Protein AF-A0A523R7H6-F1 (afdb_monomer_lite)

Radius of gyration: 21.52 Å; chains: 1; bounding box: 52×39×59 Å

Foldseek 3Di:
DDPDPPVVVLQVVLVVCQVQQVVCQVPCDHPNHRDPAPVDRHGFPHKAFEDALADPGGNHIHGH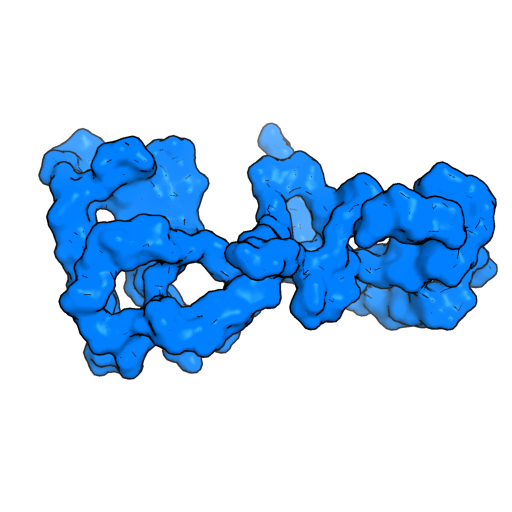HPCQCPPPVARDDQWGAFPVPRHIYGADPDPDGQWDADPVGGIHGLLVVLVVLVVDPVQKDQALVVQDPVNQVVAEARDRNYPCSVVQWKDWQDKWKAFPPQRFTDDPDDDDTGNVNRSVVVSVSQVVQVVVARIWGWHQHDDDPTMTMIIIIGTD

Structure (mmCIF, N/CA/C/O backbone):
data_AF-A0A523R7H6-F1
#
_entry.id   AF-A0A523R7H6-F1
#
loop_
_atom_site.group_PDB
_atom_site.id
_atom_site.type_symbol
_atom_site.label_atom_id
_atom_site.label_alt_id
_atom_site.label_comp_id
_atom_site.label_asym_id
_atom_site.label_entity_id
_atom_site.label_seq_id
_atom_site.pdbx_PDB_ins_code
_atom_site.Cartn_x
_atom_site.Cartn_y
_atom_site.Cartn_z
_atom_site.occupancy
_atom_site.B_iso_or_equiv
_atom_site.auth_seq_id
_atom_site.auth_comp_id
_atom_site.auth_asym_id
_atom_site.auth_atom_id
_atom_site.pdbx_PDB_model_num
ATOM 1 N N . MET A 1 1 ? -2.140 26.858 -7.539 1.00 33.91 1 MET A N 1
ATOM 2 C CA . MET A 1 1 ? -2.867 25.575 -7.489 1.00 33.91 1 MET A CA 1
ATOM 3 C C . MET A 1 1 ? -2.170 24.664 -8.477 1.00 33.91 1 MET A C 1
ATOM 5 O O . MET A 1 1 ? -2.234 24.938 -9.666 1.00 33.91 1 MET A O 1
ATOM 9 N N . TRP A 1 2 ? -1.381 23.706 -7.999 1.00 37.41 2 TRP A N 1
ATOM 10 C CA . TRP A 1 2 ? -0.749 22.733 -8.887 1.00 37.41 2 TRP A CA 1
ATOM 11 C C . TRP A 1 2 ? -1.854 21.772 -9.323 1.00 37.41 2 TRP A C 1
ATOM 13 O O . TRP A 1 2 ? -2.479 21.146 -8.470 1.00 37.41 2 TRP A O 1
ATOM 23 N N . SER A 1 3 ? -2.177 21.726 -10.615 1.00 46.22 3 SER A N 1
ATOM 24 C CA . SER A 1 3 ? -3.064 20.684 -11.127 1.00 46.22 3 SER A CA 1
ATOM 25 C C . SER A 1 3 ? -2.324 19.362 -10.994 1.00 46.22 3 SER A C 1
ATOM 27 O O . SER A 1 3 ? -1.232 19.222 -11.552 1.00 46.22 3 SER A O 1
ATOM 29 N N . LEU A 1 4 ? -2.896 18.413 -10.253 1.00 57.50 4 LEU A N 1
ATOM 30 C CA . LEU A 1 4 ? -2.388 17.048 -10.270 1.00 57.50 4 LEU A CA 1
ATOM 31 C C . LEU A 1 4 ? -2.371 16.555 -11.727 1.00 57.50 4 LEU A C 1
ATOM 33 O O . LEU A 1 4 ? -3.292 16.882 -12.486 1.00 57.50 4 LEU A O 1
ATOM 37 N N . PRO A 1 5 ? -1.325 15.829 -12.149 1.00 67.06 5 PRO A N 1
ATOM 38 C CA . PRO A 1 5 ? -1.285 15.257 -13.485 1.00 67.06 5 PRO A CA 1
ATOM 39 C C . PRO A 1 5 ? -2.503 14.353 -13.710 1.00 67.06 5 PRO A C 1
ATOM 41 O O . PRO A 1 5 ? -2.952 13.664 -12.796 1.00 67.06 5 PRO A O 1
ATOM 44 N N . ASP A 1 6 ? -3.039 14.355 -14.932 1.00 80.31 6 ASP A N 1
ATOM 45 C CA . ASP A 1 6 ? -4.139 13.469 -15.324 1.00 80.31 6 ASP A CA 1
ATOM 46 C C . ASP A 1 6 ? -3.643 12.015 -15.367 1.00 80.31 6 ASP A C 1
ATOM 48 O O . ASP A 1 6 ? -3.159 11.527 -16.393 1.00 80.31 6 ASP A O 1
ATOM 52 N N . ILE A 1 7 ? -3.720 11.345 -14.214 1.00 79.12 7 ILE A N 1
ATOM 53 C CA . ILE A 1 7 ? -3.249 9.971 -14.014 1.00 79.12 7 ILE A CA 1
ATOM 54 C C . ILE A 1 7 ? -3.955 9.003 -14.967 1.00 79.12 7 ILE A C 1
ATOM 56 O O . ILE A 1 7 ? -3.317 8.085 -15.478 1.00 79.12 7 ILE A O 1
ATOM 60 N N . ASN A 1 8 ? -5.236 9.224 -15.275 1.00 81.69 8 ASN A N 1
ATOM 61 C CA . ASN A 1 8 ? -5.981 8.354 -16.185 1.00 81.69 8 ASN A CA 1
ATOM 62 C C . ASN A 1 8 ? -5.412 8.436 -17.600 1.00 81.69 8 ASN A C 1
ATOM 64 O O . ASN A 1 8 ? -5.068 7.406 -18.182 1.00 81.69 8 ASN A O 1
ATOM 68 N N . ARG A 1 9 ? -5.212 9.652 -18.120 1.00 85.69 9 ARG A N 1
ATOM 69 C CA . ARG A 1 9 ? -4.572 9.847 -19.428 1.00 85.69 9 ARG A CA 1
ATOM 70 C C . ARG A 1 9 ? -3.163 9.249 -19.462 1.00 85.69 9 ARG A C 1
ATOM 72 O O . ARG A 1 9 ? -2.814 8.565 -20.422 1.00 85.69 9 ARG A O 1
ATOM 79 N N . LEU A 1 10 ? -2.360 9.463 -18.416 1.00 82.88 10 LEU A N 1
ATOM 80 C CA . LEU A 1 10 ? -1.004 8.901 -18.318 1.00 82.88 10 LEU A CA 1
ATOM 81 C C . LEU A 1 10 ? -1.000 7.365 -18.254 1.00 82.88 10 LEU A C 1
ATOM 83 O O . LEU A 1 10 ? -0.075 6.727 -18.758 1.00 82.88 10 LEU A O 1
ATOM 87 N N . ASN A 1 11 ? -2.010 6.751 -17.639 1.00 85.00 11 ASN A N 1
ATOM 88 C CA . ASN A 1 11 ? -2.185 5.298 -17.622 1.00 85.00 11 ASN A CA 1
ATOM 89 C C . ASN A 1 11 ? -2.581 4.770 -19.008 1.00 85.00 11 ASN A C 1
ATOM 91 O O . ASN A 1 11 ? -2.006 3.790 -19.478 1.00 85.00 11 ASN A O 1
ATOM 95 N N . GLU A 1 12 ? -3.494 5.441 -19.709 1.00 88.75 12 GLU A N 1
ATOM 96 C CA . GLU A 1 12 ? -3.880 5.067 -21.076 1.00 88.75 12 GLU A CA 1
ATOM 97 C C . GLU A 1 12 ? -2.715 5.174 -22.070 1.00 88.75 12 GLU A C 1
ATOM 99 O O . GLU A 1 12 ? -2.538 4.309 -22.934 1.00 88.75 12 GLU A O 1
ATOM 104 N N . GLU A 1 13 ? -1.896 6.221 -21.958 1.00 87.62 13 GLU A N 1
ATOM 105 C CA . GLU A 1 13 ? -0.686 6.390 -22.770 1.00 87.62 13 GLU A CA 1
ATOM 106 C C . GLU A 1 13 ? 0.350 5.301 -22.486 1.00 87.62 13 GLU A C 1
ATOM 108 O O . GLU A 1 13 ? 0.955 4.764 -23.419 1.00 87.62 13 GLU A O 1
ATOM 113 N N . ALA A 1 14 ? 0.514 4.919 -21.219 1.00 89.12 14 ALA A N 1
ATOM 114 C CA . ALA A 1 14 ? 1.393 3.824 -20.829 1.00 89.12 14 ALA A CA 1
ATOM 115 C C . ALA A 1 14 ? 0.962 2.496 -21.458 1.00 89.12 14 ALA A C 1
ATOM 117 O O . ALA A 1 14 ? 1.784 1.801 -22.053 1.00 89.12 14 ALA A O 1
ATOM 118 N N . VAL A 1 15 ? -0.336 2.174 -21.412 1.00 91.94 15 VAL A N 1
ATOM 119 C CA . VAL A 1 15 ? -0.895 0.954 -22.024 1.00 91.94 15 VAL A CA 1
ATOM 120 C C . VAL A 1 15 ? -0.571 0.889 -23.515 1.00 91.94 15 VAL A C 1
ATOM 122 O O . VAL A 1 15 ? -0.117 -0.148 -24.003 1.00 91.94 15 VAL A O 1
ATOM 125 N N . LYS A 1 16 ? -0.732 2.003 -24.239 1.00 93.50 16 LYS A N 1
ATOM 126 C CA . LYS A 1 16 ? -0.421 2.077 -25.678 1.00 93.50 16 LYS A CA 1
ATOM 127 C C . LYS A 1 16 ? 1.062 1.820 -25.967 1.00 93.50 16 LYS A C 1
ATOM 129 O O . LYS A 1 16 ? 1.390 1.209 -26.983 1.00 93.50 16 LYS A O 1
ATOM 134 N N . ASN A 1 17 ? 1.953 2.249 -25.074 1.00 93.00 17 ASN A N 1
ATOM 135 C CA . ASN A 1 17 ? 3.402 2.143 -25.252 1.00 93.00 17 ASN A CA 1
ATOM 136 C C . ASN A 1 17 ? 4.026 0.880 -24.634 1.00 93.00 17 ASN A C 1
ATOM 138 O O . ASN A 1 17 ? 5.163 0.544 -24.969 1.00 93.00 17 ASN A O 1
ATOM 142 N N . ALA A 1 18 ? 3.303 0.140 -23.792 1.00 93.00 18 ALA A N 1
ATOM 143 C CA . ALA A 1 18 ? 3.835 -0.967 -22.995 1.00 93.00 18 ALA A CA 1
ATOM 144 C C . ALA A 1 18 ? 4.588 -2.018 -23.824 1.00 93.00 18 ALA A C 1
ATOM 146 O O . ALA A 1 18 ? 5.712 -2.397 -23.501 1.00 93.00 18 ALA A O 1
ATOM 147 N N . THR A 1 19 ? 4.001 -2.461 -24.940 1.00 94.94 19 THR A N 1
ATOM 148 C CA . THR A 1 19 ? 4.622 -3.460 -25.829 1.00 94.94 19 THR A CA 1
ATOM 149 C C . THR A 1 19 ? 5.937 -2.953 -26.419 1.00 94.94 19 THR A C 1
ATOM 151 O O . THR A 1 19 ? 6.916 -3.699 -26.500 1.00 94.94 19 THR A O 1
ATOM 154 N N . LYS A 1 20 ? 5.979 -1.673 -26.803 1.00 95.75 20 LYS A N 1
ATOM 155 C CA . LYS A 1 20 ? 7.177 -1.020 -27.338 1.00 95.75 20 LYS A CA 1
ATOM 156 C C . LYS A 1 20 ? 8.266 -0.927 -26.270 1.00 95.75 20 LYS A C 1
ATOM 158 O O . LYS A 1 20 ? 9.398 -1.310 -26.551 1.00 95.75 20 LYS A O 1
ATOM 163 N N . LEU A 1 21 ? 7.923 -0.496 -25.056 1.00 95.19 21 LEU A N 1
ATOM 164 C CA . LEU A 1 21 ? 8.872 -0.400 -23.944 1.00 95.19 21 LEU A CA 1
ATOM 165 C C . LEU A 1 21 ? 9.429 -1.777 -23.562 1.00 95.19 21 LEU A C 1
ATOM 167 O O . LEU A 1 21 ? 10.640 -1.959 -23.499 1.00 95.19 21 LEU A O 1
ATOM 171 N N . ASN A 1 22 ? 8.570 -2.788 -23.437 1.00 93.50 22 ASN A N 1
ATOM 172 C CA . ASN A 1 22 ? 8.995 -4.157 -23.139 1.00 93.50 22 ASN A CA 1
ATOM 173 C C . ASN A 1 22 ? 9.920 -4.739 -24.219 1.00 93.50 22 ASN A C 1
ATOM 175 O O . ASN A 1 22 ? 10.860 -5.472 -23.911 1.00 93.50 22 ASN A O 1
ATOM 179 N N . LYS A 1 23 ? 9.683 -4.418 -25.497 1.00 95.94 23 LYS A N 1
ATOM 180 C CA . LYS A 1 23 ? 10.593 -4.796 -26.588 1.00 95.94 23 LYS A CA 1
ATOM 181 C C . LYS A 1 23 ? 11.929 -4.061 -26.480 1.00 95.94 23 LYS A C 1
ATOM 183 O O . LYS A 1 23 ? 12.974 -4.668 -26.708 1.00 95.94 23 LYS A O 1
ATOM 188 N N . ALA A 1 24 ? 11.903 -2.779 -26.138 1.00 96.25 24 ALA A N 1
ATOM 189 C CA . ALA A 1 24 ? 13.103 -1.969 -26.002 1.00 96.25 24 ALA A CA 1
ATOM 190 C C . ALA A 1 24 ? 13.986 -2.432 -24.832 1.00 96.25 24 ALA A C 1
ATOM 192 O O . ALA A 1 24 ? 15.181 -2.600 -25.040 1.00 96.25 24 ALA A O 1
ATOM 193 N N . VAL A 1 25 ? 13.404 -2.792 -23.682 1.00 94.31 25 VAL A N 1
ATOM 194 C CA . VAL A 1 25 ? 14.121 -3.437 -22.560 1.00 94.31 25 VAL A CA 1
ATOM 195 C C . VAL A 1 25 ? 14.828 -4.721 -23.004 1.00 94.31 25 VAL A C 1
ATOM 197 O O . VAL A 1 25 ? 15.979 -4.956 -22.669 1.00 94.31 25 VAL A O 1
ATOM 200 N N . LYS A 1 26 ? 14.164 -5.566 -23.800 1.00 94.75 26 LYS A N 1
ATOM 201 C CA . LYS A 1 26 ? 14.756 -6.838 -24.254 1.00 94.75 26 LYS A CA 1
ATOM 202 C C . LYS A 1 26 ? 15.859 -6.670 -25.294 1.00 94.75 26 LYS A C 1
ATOM 204 O O . LYS A 1 26 ? 16.711 -7.540 -25.422 1.00 94.75 26 LYS A O 1
ATOM 209 N N . THR A 1 27 ? 15.778 -5.620 -26.105 1.00 96.00 27 THR A N 1
ATOM 210 C CA . THR A 1 27 ? 16.679 -5.433 -27.251 1.00 96.00 27 THR A CA 1
ATOM 211 C C . THR A 1 27 ? 17.797 -4.439 -26.969 1.00 96.00 27 THR A C 1
ATOM 213 O O . THR A 1 27 ? 18.809 -4.481 -27.658 1.00 96.00 27 THR A O 1
ATOM 216 N N . GLY A 1 28 ? 17.625 -3.543 -25.996 1.00 95.81 28 GLY A N 1
ATOM 217 C CA . GLY A 1 28 ? 18.495 -2.388 -25.787 1.00 95.81 28 GLY A CA 1
ATOM 218 C C . GLY A 1 28 ? 18.274 -1.261 -26.804 1.00 95.81 28 GLY A C 1
ATOM 219 O O . GLY A 1 28 ? 19.095 -0.348 -26.880 1.00 95.81 28 GLY A O 1
ATOM 220 N N . TYR A 1 29 ? 17.195 -1.308 -27.601 1.00 96.56 29 TYR A N 1
ATOM 221 C CA . TYR A 1 29 ? 16.887 -0.306 -28.627 1.00 96.56 29 TYR A CA 1
ATOM 222 C C . TYR A 1 29 ? 15.458 0.222 -28.502 1.00 96.56 29 TYR A C 1
ATOM 224 O O . TYR A 1 29 ? 14.493 -0.541 -28.550 1.00 96.56 29 TYR A O 1
ATOM 232 N N . LEU A 1 30 ? 15.315 1.544 -28.452 1.00 95.81 30 LEU A N 1
ATOM 233 C CA . LEU A 1 30 ? 14.033 2.242 -28.507 1.00 95.81 30 LEU A CA 1
ATOM 234 C C . LEU A 1 30 ? 13.966 3.036 -29.815 1.00 95.81 30 LEU A C 1
ATOM 236 O O . LEU A 1 30 ? 14.852 3.831 -30.102 1.00 95.81 30 LEU A O 1
ATOM 240 N N . ASP A 1 31 ? 12.950 2.777 -30.643 1.00 94.44 31 ASP A N 1
ATOM 241 C CA . ASP A 1 31 ? 12.785 3.418 -31.962 1.00 94.44 31 ASP A CA 1
ATOM 242 C C . ASP A 1 31 ? 14.014 3.301 -32.886 1.00 94.44 31 ASP A C 1
ATOM 244 O O . ASP A 1 31 ? 14.330 4.199 -33.660 1.00 94.44 31 ASP A O 1
ATOM 248 N N . GLY A 1 32 ? 14.725 2.171 -32.803 1.00 94.06 32 GLY A N 1
ATOM 249 C CA . GLY A 1 32 ? 15.939 1.917 -33.589 1.00 94.06 32 GLY A CA 1
ATOM 250 C C . GLY A 1 32 ? 17.194 2.612 -33.053 1.00 94.06 32 GLY A C 1
ATOM 251 O O . GLY A 1 32 ? 18.275 2.422 -33.607 1.00 94.06 32 GLY A O 1
ATOM 252 N N . ILE A 1 33 ? 17.082 3.364 -31.958 1.00 95.44 33 ILE A N 1
ATOM 253 C CA . ILE A 1 33 ? 18.193 4.040 -31.291 1.00 95.44 33 ILE A CA 1
ATOM 254 C C . ILE A 1 33 ? 18.639 3.189 -30.104 1.00 95.44 33 ILE A C 1
ATOM 256 O O . ILE A 1 33 ? 17.812 2.737 -29.311 1.00 95.44 33 ILE A O 1
ATOM 260 N N . ARG A 1 34 ? 19.953 2.953 -29.985 1.00 96.31 34 ARG A N 1
ATOM 261 C CA . ARG A 1 34 ? 20.519 2.240 -28.834 1.00 96.31 34 ARG A CA 1
ATOM 262 C C . ARG A 1 34 ? 20.280 3.065 -27.573 1.00 96.31 34 ARG A C 1
ATOM 264 O O . ARG A 1 34 ? 20.624 4.246 -27.544 1.00 96.31 34 ARG A O 1
ATOM 271 N N . ILE A 1 35 ? 19.715 2.434 -26.550 1.00 96.25 35 ILE A N 1
ATOM 272 C CA . ILE A 1 35 ? 19.470 3.068 -25.256 1.00 96.25 35 ILE A CA 1
ATOM 273 C C . ILE A 1 35 ? 20.823 3.451 -24.647 1.00 96.25 35 ILE A C 1
ATOM 275 O O . ILE A 1 35 ? 21.780 2.670 -24.666 1.00 96.25 35 ILE A O 1
ATOM 279 N N . LYS A 1 36 ? 20.912 4.689 -24.165 1.00 95.19 36 LYS A N 1
ATOM 280 C CA . LYS A 1 36 ? 22.088 5.227 -23.484 1.00 95.19 36 LYS A CA 1
ATOM 281 C C . LYS A 1 36 ? 21.918 5.121 -21.976 1.00 95.19 36 LYS A C 1
ATOM 283 O O . LYS A 1 36 ? 20.815 4.894 -21.491 1.00 95.19 36 LYS A O 1
ATOM 288 N N . CYS A 1 37 ? 23.020 5.279 -21.258 1.00 91.81 37 CYS A N 1
ATOM 289 C CA . CYS A 1 37 ? 22.961 5.529 -19.835 1.00 91.81 37 CYS A CA 1
ATOM 290 C C . CYS A 1 37 ? 22.267 6.878 -19.577 1.00 91.81 37 CYS A C 1
ATOM 292 O O . CYS A 1 37 ? 22.552 7.858 -20.257 1.00 91.81 37 CYS A O 1
ATOM 294 N N . ASP A 1 38 ? 21.382 6.950 -18.588 1.00 89.25 38 ASP A N 1
ATOM 295 C CA . ASP A 1 38 ? 20.681 8.200 -18.262 1.00 89.25 38 ASP A CA 1
ATOM 296 C C . ASP A 1 38 ? 21.572 9.209 -17.515 1.00 89.25 38 ASP A C 1
ATOM 298 O O . ASP A 1 38 ? 21.230 10.383 -17.405 1.00 89.25 38 ASP A O 1
ATOM 302 N N . TRP A 1 39 ? 22.752 8.775 -17.057 1.00 86.06 39 TRP A N 1
ATOM 303 C CA . TRP A 1 39 ? 23.727 9.605 -16.338 1.00 86.06 39 TRP A CA 1
ATOM 304 C C . TRP A 1 39 ? 24.917 10.055 -17.183 1.00 86.06 39 TRP A C 1
ATOM 306 O O . TRP A 1 39 ? 25.635 10.982 -16.808 1.00 86.06 39 TRP A O 1
ATOM 316 N N . CYS A 1 40 ? 25.169 9.402 -18.314 1.00 88.94 40 CYS A N 1
ATOM 317 C CA . CYS A 1 40 ? 26.279 9.751 -19.191 1.00 88.94 40 CYS A CA 1
ATOM 318 C C . CYS A 1 40 ? 26.010 9.309 -20.629 1.00 88.94 40 CYS A C 1
ATOM 320 O O . CYS A 1 40 ? 25.126 8.514 -20.906 1.00 88.94 40 CYS A O 1
ATOM 322 N N . ASP A 1 41 ? 26.831 9.750 -21.576 1.00 90.62 41 ASP A N 1
ATOM 323 C 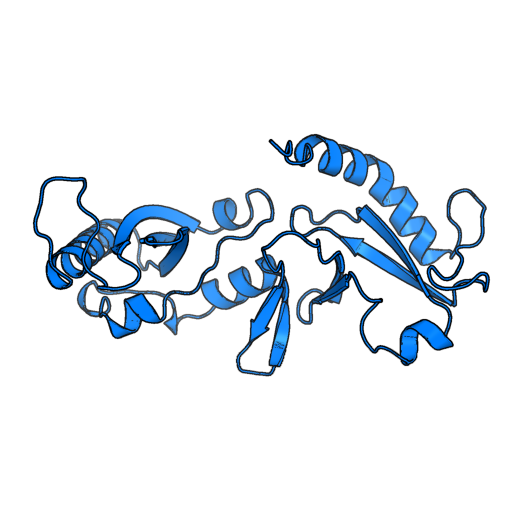CA . ASP A 1 41 ? 26.619 9.426 -22.991 1.00 90.62 41 ASP A CA 1
ATOM 324 C C . ASP A 1 41 ? 27.015 7.996 -23.409 1.00 90.62 41 ASP A C 1
ATOM 326 O O . ASP A 1 41 ? 26.901 7.648 -24.592 1.00 90.62 41 ASP A O 1
ATOM 330 N N . LYS A 1 42 ? 27.482 7.155 -22.473 1.00 94.12 42 LYS A N 1
ATOM 331 C CA . LYS A 1 42 ? 27.834 5.756 -22.762 1.00 94.12 42 LYS A CA 1
ATOM 332 C C . LYS A 1 42 ? 26.572 4.962 -23.139 1.00 94.12 42 LYS A C 1
ATOM 334 O O . LYS A 1 42 ? 25.481 5.261 -22.652 1.00 94.12 42 LYS A O 1
ATOM 339 N N . PRO A 1 43 ? 26.687 3.923 -23.981 1.00 95.25 43 PRO A N 1
ATOM 340 C CA . PRO A 1 43 ? 25.582 2.997 -24.190 1.00 95.25 43 PRO A CA 1
ATOM 341 C C . PRO A 1 43 ? 25.155 2.325 -22.879 1.00 95.25 43 PRO A C 1
ATOM 343 O O . PRO A 1 43 ? 26.008 2.005 -22.053 1.00 95.25 43 PRO A O 1
ATOM 346 N N . ALA A 1 44 ? 23.855 2.084 -22.712 1.00 93.88 44 ALA A N 1
ATOM 347 C CA . ALA A 1 44 ? 23.368 1.279 -21.602 1.00 93.88 44 ALA A CA 1
ATOM 348 C C . ALA A 1 44 ? 23.801 -0.185 -21.777 1.00 93.88 44 ALA A C 1
ATOM 350 O O . ALA A 1 44 ? 23.792 -0.732 -22.888 1.00 93.88 44 ALA A O 1
ATOM 351 N N . GLU A 1 45 ? 24.165 -0.797 -20.659 1.00 92.50 45 GLU A N 1
ATOM 352 C CA . GLU A 1 45 ? 24.408 -2.234 -20.514 1.00 92.50 45 GLU A CA 1
ATOM 353 C C . GLU A 1 45 ? 23.230 -2.911 -19.816 1.00 92.50 45 GLU A C 1
ATOM 355 O O . GLU A 1 45 ? 22.875 -4.039 -20.151 1.00 92.50 45 GLU A O 1
ATOM 360 N N . TYR A 1 46 ? 22.573 -2.170 -18.923 1.00 90.31 46 TYR A N 1
ATOM 361 C CA . TYR A 1 46 ? 21.400 -2.581 -18.174 1.00 90.31 46 TYR A CA 1
ATOM 362 C C . TYR A 1 46 ? 20.237 -1.662 -18.534 1.00 90.31 46 TYR A C 1
ATOM 364 O O . TYR A 1 46 ? 20.386 -0.442 -18.624 1.00 90.31 46 TYR A O 1
ATOM 372 N N . THR A 1 47 ? 19.066 -2.245 -18.768 1.00 92.38 47 THR A N 1
ATOM 373 C CA . THR A 1 47 ? 17.848 -1.490 -19.072 1.00 92.38 47 THR A CA 1
ATOM 374 C C . THR A 1 47 ? 16.705 -2.029 -18.242 1.00 92.38 47 THR A C 1
ATOM 376 O O . THR A 1 47 ? 16.369 -3.209 -18.363 1.00 92.38 47 THR A O 1
ATOM 379 N N . TYR A 1 48 ? 16.079 -1.166 -17.450 1.00 90.19 48 TYR A N 1
ATOM 380 C CA . TYR A 1 48 ? 14.979 -1.541 -16.569 1.00 90.19 48 TYR A CA 1
ATOM 381 C C . TYR A 1 48 ? 13.708 -0.808 -16.992 1.00 90.19 48 TYR A C 1
ATOM 383 O O . TYR A 1 48 ? 13.749 0.404 -17.210 1.00 90.19 48 TYR A O 1
ATOM 391 N N . PRO A 1 49 ? 12.563 -1.496 -17.120 1.00 93.50 49 PRO A N 1
ATOM 392 C CA . PRO A 1 49 ? 11.294 -0.797 -17.191 1.00 93.50 49 PRO A CA 1
ATOM 393 C C . PRO A 1 49 ? 11.033 -0.146 -15.833 1.00 93.50 49 PRO A C 1
ATOM 395 O O . PRO A 1 49 ? 11.131 -0.818 -14.805 1.00 93.50 49 PRO A O 1
ATOM 398 N N . TRP A 1 50 ? 10.663 1.130 -15.833 1.00 91.31 50 TRP A N 1
ATOM 399 C CA . TRP A 1 50 ? 10.205 1.789 -14.615 1.00 91.31 50 TRP A CA 1
ATOM 400 C C . TRP A 1 50 ? 8.695 2.012 -14.634 1.00 91.31 50 TRP A C 1
ATOM 402 O O . TRP A 1 50 ? 8.069 2.170 -15.689 1.00 91.31 50 TRP A O 1
ATOM 412 N N . TYR A 1 51 ? 8.118 2.005 -13.441 1.00 90.38 51 TYR A N 1
ATOM 413 C CA . TYR A 1 51 ? 6.688 2.098 -13.175 1.00 90.38 51 TYR A CA 1
ATOM 414 C C . TYR A 1 51 ? 6.406 3.324 -12.302 1.00 90.38 51 TYR A C 1
ATOM 416 O O . TYR A 1 51 ? 7.291 3.836 -11.616 1.00 90.38 51 TYR A O 1
ATOM 424 N N . ASP A 1 52 ? 5.164 3.790 -12.306 1.00 86.12 52 ASP A N 1
ATOM 425 C CA . ASP A 1 52 ? 4.637 4.596 -11.207 1.00 86.12 52 ASP A CA 1
ATOM 426 C C . ASP A 1 52 ? 3.805 3.683 -10.293 1.00 86.12 52 ASP A C 1
ATOM 428 O O . ASP A 1 52 ? 3.452 2.566 -10.670 1.00 86.12 52 ASP A O 1
ATOM 432 N N . VAL A 1 53 ? 3.502 4.118 -9.072 1.00 80.81 53 VAL A N 1
ATOM 433 C CA . VAL A 1 53 ? 2.671 3.310 -8.158 1.00 80.81 53 VAL A CA 1
ATOM 434 C C . VAL A 1 53 ? 1.186 3.310 -8.515 1.00 80.81 53 VAL A C 1
ATOM 436 O O . VAL A 1 53 ? 0.409 2.593 -7.889 1.00 80.81 53 VAL A O 1
ATOM 439 N N . PHE A 1 54 ? 0.782 4.081 -9.526 1.00 82.12 54 PHE A N 1
ATOM 440 C CA . PHE A 1 54 ? -0.606 4.206 -9.957 1.00 82.12 54 PHE A CA 1
ATOM 441 C C . PHE A 1 54 ? -1.004 3.137 -10.986 1.00 82.12 54 PHE A C 1
ATOM 443 O O . PHE A 1 54 ? -2.191 3.011 -11.302 1.00 82.12 54 PHE A O 1
ATOM 450 N N . SER A 1 55 ? -0.036 2.401 -11.541 1.00 82.25 55 SER A N 1
ATOM 451 C CA . SER A 1 55 ? -0.244 1.494 -12.667 1.00 82.25 55 SER A CA 1
ATOM 452 C C . SER A 1 55 ? 0.780 0.359 -12.711 1.00 82.25 55 SER A C 1
ATOM 454 O O . SER A 1 55 ? 1.984 0.570 -12.615 1.00 82.25 55 SER A O 1
ATOM 456 N N . ASP A 1 56 ? 0.308 -0.848 -13.025 1.00 85.94 56 ASP A N 1
ATOM 457 C CA . ASP A 1 56 ? 1.167 -2.014 -13.273 1.00 85.94 56 ASP A CA 1
ATOM 458 C C . ASP A 1 56 ? 1.844 -2.031 -14.648 1.00 85.94 56 ASP A C 1
ATOM 460 O O . ASP A 1 56 ? 2.599 -2.953 -14.964 1.00 85.94 56 ASP A O 1
ATOM 464 N N . VAL A 1 57 ? 1.574 -1.026 -15.474 1.00 90.06 57 VAL A N 1
ATOM 465 C CA . VAL A 1 57 ? 2.114 -0.878 -16.824 1.00 90.06 57 VAL A CA 1
ATOM 466 C C . VAL A 1 57 ? 3.373 -0.010 -16.799 1.00 90.06 57 VAL A C 1
ATOM 468 O O . VAL A 1 57 ? 3.341 1.060 -16.182 1.00 90.06 57 VAL A O 1
ATOM 471 N N . PRO A 1 58 ? 4.461 -0.415 -17.488 1.00 92.50 58 PRO A N 1
ATOM 472 C CA . PRO A 1 58 ? 5.686 0.371 -17.528 1.00 92.50 58 PRO A CA 1
ATOM 473 C C . PRO A 1 58 ? 5.444 1.731 -18.181 1.00 92.50 58 PRO A C 1
ATOM 475 O O . PRO A 1 58 ? 4.738 1.854 -19.186 1.00 92.50 58 PRO A O 1
ATOM 478 N N . LYS A 1 59 ? 6.066 2.750 -17.602 1.00 90.12 59 LYS A N 1
ATOM 479 C CA . LYS A 1 59 ? 5.930 4.159 -17.982 1.00 90.12 59 LYS A CA 1
ATOM 480 C C . LYS A 1 59 ? 7.122 4.666 -18.778 1.00 90.12 59 LYS A C 1
ATOM 482 O O . LYS A 1 59 ? 6.981 5.577 -19.590 1.00 90.12 59 LYS A O 1
ATOM 487 N N . GLY A 1 60 ? 8.264 4.014 -18.620 1.00 92.06 60 GLY A N 1
ATOM 488 C CA . GLY A 1 60 ? 9.442 4.258 -19.426 1.00 92.06 60 GLY A CA 1
ATOM 489 C C . GLY A 1 60 ? 10.509 3.212 -19.169 1.00 92.06 60 GLY A C 1
ATOM 490 O O . GLY A 1 60 ? 10.235 2.125 -18.657 1.00 92.06 60 GLY A O 1
ATOM 491 N N . ILE A 1 61 ? 11.725 3.546 -19.579 1.00 92.56 61 ILE A N 1
ATOM 492 C CA . ILE A 1 61 ? 12.913 2.724 -19.388 1.00 92.56 61 ILE A CA 1
ATOM 493 C C . ILE A 1 61 ? 13.969 3.610 -18.753 1.00 92.56 61 ILE A C 1
ATOM 495 O O . ILE A 1 61 ? 14.080 4.771 -19.138 1.00 92.56 61 ILE A O 1
ATOM 499 N N . ILE A 1 62 ? 14.703 3.054 -17.799 1.00 90.88 62 ILE A N 1
ATOM 500 C CA . ILE A 1 62 ? 15.958 3.614 -17.317 1.00 90.88 62 ILE A CA 1
ATOM 501 C C . ILE A 1 62 ? 17.098 2.793 -17.915 1.00 90.88 62 ILE A C 1
ATOM 503 O O . ILE A 1 62 ? 17.079 1.557 -17.864 1.00 90.88 62 ILE A O 1
ATOM 507 N N . GLY A 1 63 ? 18.051 3.473 -18.544 1.00 92.00 63 GLY A N 1
ATOM 508 C CA . GLY A 1 63 ? 19.259 2.868 -19.094 1.00 92.00 63 GLY A CA 1
ATOM 509 C C . GLY A 1 63 ? 20.459 3.162 -18.203 1.00 92.00 63 GLY A C 1
ATOM 510 O O . GLY A 1 63 ? 20.702 4.314 -17.857 1.00 92.00 63 GLY A O 1
ATOM 511 N N . LEU A 1 64 ? 21.252 2.150 -17.853 1.00 90.25 64 LEU A N 1
ATOM 512 C CA . LEU A 1 64 ? 22.447 2.299 -17.016 1.00 90.25 64 LEU A CA 1
ATOM 513 C C . LEU A 1 64 ? 23.646 1.588 -17.658 1.00 90.25 64 LEU A C 1
ATOM 515 O O . LEU A 1 64 ? 23.515 0.497 -18.214 1.00 90.25 64 LEU A O 1
ATOM 519 N N . CYS A 1 65 ? 24.824 2.215 -17.621 1.00 91.12 65 CYS A N 1
ATOM 520 C CA . CYS A 1 65 ? 26.089 1.521 -17.891 1.00 91.12 65 CYS A CA 1
ATOM 521 C C . CYS A 1 65 ? 26.575 0.804 -16.621 1.00 91.12 65 CYS A C 1
ATOM 523 O O . CYS A 1 65 ? 26.130 1.155 -15.531 1.00 91.12 65 CYS A O 1
ATOM 525 N N . GLU A 1 66 ? 27.522 -0.132 -16.741 1.00 89.19 66 GLU A N 1
ATOM 526 C CA . GLU A 1 66 ? 28.049 -0.926 -15.611 1.00 89.19 66 GLU A CA 1
ATOM 527 C C . GLU A 1 66 ? 28.426 -0.086 -14.387 1.00 89.19 66 GLU A C 1
ATOM 529 O O . GLU A 1 66 ? 28.018 -0.380 -13.266 1.00 89.19 66 GLU A O 1
ATOM 534 N N . GLU A 1 67 ? 29.125 1.023 -14.627 1.00 87.06 67 GLU A N 1
ATOM 535 C CA . GLU A 1 67 ? 29.546 1.966 -13.591 1.00 87.06 67 GLU A CA 1
ATOM 536 C C . GLU A 1 67 ? 28.365 2.564 -12.805 1.00 87.06 67 GLU A C 1
ATOM 538 O O . GLU A 1 67 ? 28.433 2.673 -11.587 1.00 87.06 67 GLU A O 1
ATOM 543 N N . HIS A 1 68 ? 27.263 2.917 -13.473 1.00 85.25 68 HIS A N 1
ATOM 544 C CA . HIS A 1 68 ? 26.118 3.568 -12.827 1.00 85.25 68 HIS A CA 1
ATOM 545 C C . HIS A 1 68 ? 25.081 2.581 -12.280 1.00 85.25 68 HIS A C 1
ATOM 547 O O . HIS A 1 68 ? 24.246 2.977 -11.473 1.00 85.25 68 HIS A O 1
ATOM 553 N N . ASP A 1 69 ? 25.140 1.313 -12.686 1.00 82.75 69 ASP A N 1
ATOM 554 C CA . ASP A 1 69 ? 24.309 0.246 -12.125 1.00 82.75 69 ASP A CA 1
ATOM 555 C C . ASP A 1 69 ? 24.851 -0.218 -10.758 1.00 82.75 69 ASP A C 1
ATOM 557 O O . ASP A 1 69 ? 24.110 -0.310 -9.779 1.00 82.75 69 ASP A O 1
ATOM 561 N N . GLN A 1 70 ? 26.172 -0.418 -10.651 1.00 64.25 70 GLN A N 1
ATOM 562 C CA . GLN A 1 70 ? 26.807 -1.006 -9.463 1.00 64.25 70 GLN A CA 1
ATOM 563 C C . GLN A 1 70 ? 27.170 0.001 -8.362 1.00 64.25 70 GLN A C 1
ATOM 565 O O . GLN A 1 70 ? 27.230 -0.376 -7.192 1.00 64.25 70 GLN A O 1
ATOM 570 N N . TYR A 1 71 ? 27.424 1.273 -8.694 1.00 56.38 71 TYR A N 1
ATOM 571 C CA . TYR A 1 71 ? 27.961 2.233 -7.716 1.00 56.38 71 TYR A CA 1
ATOM 572 C C . TYR A 1 71 ? 26.904 2.794 -6.744 1.00 56.38 71 TYR A C 1
ATOM 574 O O . TYR A 1 71 ? 27.267 3.311 -5.689 1.00 56.38 71 TYR A O 1
ATOM 582 N N . PHE A 1 72 ? 25.606 2.659 -7.053 1.00 51.94 72 PHE A N 1
ATOM 583 C CA . PHE A 1 72 ? 24.513 3.165 -6.206 1.00 51.94 72 PHE A CA 1
ATOM 584 C C . PHE A 1 72 ? 23.481 2.117 -5.760 1.00 51.94 72 PHE A C 1
ATOM 586 O O . PHE A 1 72 ? 22.616 2.457 -4.957 1.00 51.94 72 PHE A O 1
ATOM 593 N N . GLY A 1 73 ? 23.564 0.856 -6.212 1.00 48.91 73 GLY A N 1
ATOM 594 C CA . GLY A 1 73 ? 22.775 -0.277 -5.683 1.00 48.91 73 GLY A CA 1
ATOM 595 C C . GLY A 1 73 ? 21.243 -0.164 -5.791 1.00 48.91 73 GLY A C 1
ATOM 596 O O . GLY A 1 73 ? 20.523 -1.059 -5.363 1.00 48.91 73 GLY A O 1
ATOM 597 N N . ASN A 1 74 ? 20.739 0.920 -6.366 1.00 55.25 74 ASN A N 1
ATOM 598 C CA . ASN A 1 74 ? 19.342 1.230 -6.618 1.00 55.25 74 ASN A CA 1
ATOM 599 C C . ASN A 1 74 ? 19.350 2.001 -7.947 1.00 55.25 74 ASN A C 1
ATOM 601 O O . ASN A 1 74 ? 20.255 2.824 -8.123 1.00 55.25 74 ASN A O 1
ATOM 605 N N . PRO A 1 75 ? 18.443 1.736 -8.901 1.00 54.56 75 PRO A N 1
ATOM 606 C CA . PRO A 1 75 ? 18.402 2.430 -10.188 1.00 54.56 75 PRO A CA 1
ATOM 607 C C . PRO A 1 75 ? 18.260 3.953 -10.025 1.00 54.56 75 PRO A C 1
ATOM 609 O O . PRO A 1 75 ? 17.183 4.495 -10.153 1.00 54.56 75 PRO A O 1
ATOM 612 N N . SER A 1 76 ? 19.360 4.672 -9.818 1.00 58.00 76 SER A N 1
ATOM 613 C CA . SER A 1 76 ? 19.476 6.135 -9.736 1.00 58.00 76 SER A CA 1
ATOM 614 C C . SER A 1 76 ? 18.690 6.879 -8.640 1.00 58.00 76 SER A C 1
ATOM 616 O O . SER A 1 76 ? 17.646 6.453 -8.150 1.00 58.00 76 SER A O 1
ATOM 618 N N . GLU A 1 77 ? 19.206 8.058 -8.272 1.00 68.00 77 GLU A N 1
ATOM 619 C CA . GLU A 1 77 ? 18.443 9.071 -7.537 1.00 68.00 77 GLU A CA 1
ATOM 620 C C . GLU A 1 77 ? 17.142 9.355 -8.298 1.00 68.00 77 GLU A C 1
ATOM 622 O O . GLU A 1 77 ? 17.174 9.684 -9.484 1.00 68.00 77 GLU A O 1
ATOM 627 N N . GLY A 1 78 ? 15.997 9.189 -7.638 1.00 79.50 78 GLY A N 1
ATOM 628 C CA . GLY A 1 78 ? 14.704 9.322 -8.302 1.00 79.50 78 GLY A CA 1
ATOM 629 C C . GLY A 1 78 ? 13.968 8.003 -8.553 1.00 79.50 78 GLY A C 1
ATOM 630 O O . GLY A 1 78 ? 12.848 8.060 -9.061 1.00 79.50 78 GLY A O 1
ATOM 631 N N . PHE A 1 79 ? 14.517 6.836 -8.190 1.00 86.38 79 PHE A N 1
ATOM 632 C CA . PHE A 1 79 ? 13.792 5.560 -8.246 1.00 86.38 79 PHE A CA 1
ATOM 633 C C . PHE A 1 79 ? 14.075 4.666 -7.035 1.00 86.38 79 PHE A C 1
ATOM 635 O O . PHE A 1 79 ? 15.001 4.892 -6.258 1.00 86.38 79 PHE A O 1
ATOM 642 N N . PHE A 1 80 ? 13.247 3.637 -6.882 1.00 87.75 80 PHE A N 1
ATOM 643 C CA . PHE A 1 80 ? 13.476 2.537 -5.958 1.00 87.75 80 PHE A CA 1
ATOM 644 C C . PHE A 1 80 ? 13.069 1.204 -6.583 1.00 87.75 80 PHE A C 1
ATOM 646 O O . PHE A 1 80 ? 12.127 1.150 -7.375 1.00 87.75 80 PHE A O 1
ATOM 653 N N . THR A 1 81 ? 13.723 0.115 -6.196 1.00 90.12 81 THR A N 1
ATOM 654 C CA . THR A 1 81 ? 13.262 -1.242 -6.517 1.00 90.12 81 THR A CA 1
ATOM 655 C C . THR A 1 81 ? 12.471 -1.808 -5.346 1.00 90.12 81 THR A C 1
ATOM 657 O O . THR A 1 81 ? 12.873 -1.676 -4.196 1.00 90.12 81 THR A O 1
ATOM 660 N N . CYS A 1 82 ? 11.314 -2.406 -5.629 1.00 91.94 82 CYS A N 1
ATOM 661 C CA . CYS A 1 82 ? 10.536 -3.112 -4.617 1.00 91.94 82 CYS A CA 1
ATOM 662 C C . CYS A 1 82 ? 11.040 -4.549 -4.459 1.00 91.94 82 CYS A C 1
ATOM 664 O O . CYS A 1 82 ? 11.045 -5.295 -5.439 1.00 91.94 82 CYS A O 1
ATOM 666 N N . ASP A 1 83 ? 11.350 -4.959 -3.231 1.00 94.44 83 ASP A N 1
ATOM 667 C CA . ASP A 1 83 ? 11.913 -6.287 -2.946 1.00 94.44 83 ASP A CA 1
ATOM 668 C C . ASP A 1 83 ? 10.929 -7.444 -3.194 1.00 94.44 83 ASP A C 1
ATOM 670 O O . ASP A 1 83 ? 11.350 -8.560 -3.485 1.00 94.44 83 ASP A O 1
ATOM 674 N N . ASP A 1 84 ? 9.616 -7.187 -3.153 1.00 94.00 84 ASP A N 1
ATOM 675 C CA . ASP A 1 84 ? 8.597 -8.211 -3.424 1.00 94.00 84 ASP A CA 1
ATOM 676 C C . ASP A 1 84 ? 8.352 -8.440 -4.914 1.00 94.00 84 ASP A C 1
ATOM 678 O O . ASP A 1 84 ? 8.405 -9.566 -5.405 1.00 94.00 84 ASP A O 1
ATOM 682 N N . CYS A 1 85 ? 8.021 -7.377 -5.649 1.00 92.56 85 CYS A N 1
ATOM 683 C CA . CYS A 1 85 ? 7.649 -7.514 -7.056 1.00 92.56 85 CYS A CA 1
ATOM 684 C C . CYS A 1 85 ? 8.835 -7.361 -8.016 1.00 92.56 85 CYS A C 1
ATOM 686 O O . CYS A 1 85 ? 8.663 -7.564 -9.219 1.00 92.56 85 CYS A O 1
ATOM 688 N N . GLY A 1 86 ? 10.011 -6.965 -7.518 1.00 91.56 86 GLY A N 1
ATOM 689 C CA . GLY A 1 86 ? 11.217 -6.709 -8.310 1.00 91.56 86 GLY A CA 1
ATOM 690 C C . GLY A 1 86 ? 11.091 -5.543 -9.296 1.00 91.56 86 GLY A C 1
ATOM 691 O O . GLY A 1 86 ? 11.976 -5.341 -10.124 1.00 91.56 86 GLY A O 1
ATOM 692 N N . LYS A 1 87 ? 9.983 -4.790 -9.263 1.00 91.31 87 LYS A N 1
ATOM 693 C CA . LYS A 1 87 ? 9.751 -3.657 -10.164 1.00 91.31 87 LYS A CA 1
ATOM 694 C C . LYS A 1 87 ? 10.507 -2.425 -9.674 1.00 91.31 87 LYS A C 1
ATOM 696 O O . LYS A 1 87 ? 10.532 -2.140 -8.477 1.00 91.31 87 LYS A O 1
ATOM 701 N N . THR A 1 88 ? 11.037 -1.664 -10.625 1.00 90.88 88 THR A N 1
ATOM 702 C CA . THR A 1 88 ? 11.632 -0.346 -10.398 1.00 90.88 88 THR A CA 1
ATOM 703 C C . THR A 1 88 ? 10.565 0.735 -10.510 1.00 90.88 88 THR A C 1
ATOM 705 O O . THR A 1 88 ? 9.932 0.888 -11.550 1.00 90.88 88 THR A O 1
ATOM 708 N N . PHE A 1 89 ? 10.361 1.513 -9.463 1.00 89.00 89 PHE A N 1
ATOM 709 C CA . PHE A 1 89 ? 9.383 2.590 -9.422 1.00 89.00 89 PHE A CA 1
ATOM 710 C C . PHE A 1 89 ? 10.077 3.940 -9.391 1.00 89.00 89 PHE A C 1
ATOM 712 O O . PHE A 1 89 ? 11.063 4.112 -8.682 1.00 89.00 89 PHE A O 1
ATOM 719 N N . ILE A 1 90 ? 9.529 4.919 -10.105 1.00 85.88 90 ILE A N 1
ATOM 720 C CA . ILE A 1 90 ? 9.959 6.308 -9.957 1.00 85.88 90 ILE A CA 1
ATOM 721 C C . ILE A 1 90 ? 9.545 6.828 -8.572 1.00 85.88 90 ILE A C 1
ATOM 723 O O . ILE A 1 90 ? 8.383 6.731 -8.168 1.00 85.88 90 ILE A O 1
ATOM 727 N N . THR A 1 91 ? 10.496 7.385 -7.826 1.00 79.19 91 THR A N 1
ATOM 728 C CA . THR A 1 91 ? 10.205 8.216 -6.657 1.00 79.19 91 THR A CA 1
ATOM 729 C C . THR A 1 91 ? 9.804 9.585 -7.179 1.00 79.19 91 THR A C 1
ATOM 731 O O . THR A 1 91 ? 10.590 10.259 -7.842 1.00 79.19 91 THR A O 1
ATOM 734 N N . ASN A 1 92 ? 8.578 10.011 -6.911 1.00 67.56 92 ASN A N 1
ATOM 735 C CA . ASN A 1 92 ? 8.191 11.380 -7.209 1.00 67.56 92 ASN A CA 1
ATOM 736 C C . ASN A 1 92 ? 8.648 12.288 -6.057 1.00 67.56 92 ASN A C 1
ATOM 738 O O . ASN A 1 92 ? 8.494 11.916 -4.897 1.00 67.56 92 ASN A O 1
ATOM 742 N N . TYR A 1 93 ? 9.141 13.496 -6.351 1.00 51.94 93 TYR A N 1
ATOM 743 C CA . TYR A 1 93 ? 9.429 14.531 -5.339 1.00 51.94 93 TYR A CA 1
ATOM 744 C C . TYR A 1 93 ? 8.143 15.192 -4.805 1.00 51.94 93 TYR A C 1
ATOM 746 O O . TYR A 1 93 ? 8.117 16.369 -4.441 1.00 51.94 93 TYR A O 1
ATOM 754 N N . THR A 1 94 ? 7.035 14.454 -4.792 1.00 54.81 94 THR A N 1
ATOM 755 C CA . THR A 1 94 ? 5.860 14.825 -4.011 1.00 54.81 94 THR A CA 1
ATOM 756 C C . THR A 1 94 ? 6.147 14.545 -2.539 1.00 54.81 94 THR A C 1
ATOM 758 O O . THR A 1 94 ? 6.982 13.713 -2.208 1.00 54.81 94 THR A O 1
ATOM 761 N N . TRP A 1 95 ? 5.444 15.218 -1.632 1.00 53.22 95 TRP A N 1
ATOM 762 C CA . TRP A 1 95 ? 5.625 15.082 -0.178 1.00 53.22 95 TRP A CA 1
ATOM 763 C C . TRP A 1 95 ? 5.292 13.682 0.392 1.00 53.22 95 TRP A C 1
ATOM 765 O O . TRP A 1 95 ? 5.297 13.500 1.607 1.00 53.22 95 TRP A O 1
ATOM 775 N N . GLU A 1 96 ? 4.995 12.703 -0.465 1.00 65.88 96 GLU A N 1
ATOM 776 C CA . GLU A 1 96 ? 4.555 11.357 -0.115 1.00 65.88 96 GLU A CA 1
ATOM 777 C C . GLU A 1 96 ? 5.522 10.320 -0.691 1.00 65.88 96 GLU A C 1
ATOM 779 O O . GLU A 1 96 ? 5.788 10.302 -1.894 1.00 65.88 96 GLU A O 1
ATOM 784 N N . ASN A 1 97 ? 6.025 9.437 0.173 1.00 75.19 97 ASN A N 1
ATOM 785 C CA . ASN A 1 97 ? 6.812 8.287 -0.252 1.00 75.19 97 ASN A CA 1
ATOM 786 C C . ASN A 1 97 ? 5.883 7.204 -0.801 1.00 75.19 97 ASN A C 1
ATOM 788 O O . ASN A 1 97 ? 4.906 6.820 -0.162 1.00 75.19 97 ASN A O 1
ATOM 792 N N . TYR A 1 98 ? 6.238 6.661 -1.961 1.00 82.94 98 TYR A N 1
ATOM 793 C CA . TYR A 1 98 ? 5.511 5.568 -2.612 1.00 82.94 98 TYR A CA 1
ATOM 794 C C . TYR A 1 98 ? 6.027 4.170 -2.250 1.00 82.94 98 TYR A C 1
ATOM 796 O O . TYR A 1 98 ? 5.662 3.166 -2.870 1.00 82.94 98 TYR A O 1
ATOM 804 N N . TYR A 1 99 ? 6.860 4.109 -1.218 1.00 87.50 99 TYR A N 1
ATOM 805 C CA . TYR A 1 99 ? 7.382 2.890 -0.634 1.00 87.50 99 TYR A CA 1
ATOM 806 C C . TYR A 1 99 ? 7.388 2.990 0.887 1.00 87.50 99 TYR A C 1
ATOM 808 O O . TYR A 1 99 ? 7.303 4.077 1.463 1.00 87.50 99 TYR A O 1
ATOM 816 N N . THR A 1 100 ? 7.540 1.842 1.527 1.00 87.94 100 THR A N 1
ATOM 817 C CA . THR A 1 100 ? 7.811 1.723 2.957 1.00 87.94 100 THR A CA 1
ATOM 818 C C . THR A 1 100 ? 8.956 0.749 3.182 1.00 87.94 100 THR A C 1
ATOM 820 O O . THR A 1 100 ? 9.238 -0.087 2.324 1.00 87.94 100 THR A O 1
ATOM 823 N N . PHE A 1 101 ? 9.586 0.844 4.348 1.00 90.62 101 PHE A N 1
ATOM 824 C CA . PHE A 1 101 ? 10.493 -0.187 4.830 1.00 90.62 101 PHE A CA 1
ATOM 825 C C . PHE A 1 101 ? 9.748 -1.113 5.789 1.00 90.62 101 PHE A C 1
ATOM 827 O O . PHE A 1 101 ? 8.927 -0.650 6.589 1.00 90.62 101 PHE A O 1
ATOM 834 N N . THR A 1 102 ? 10.000 -2.414 5.695 1.00 90.25 102 THR A N 1
ATOM 835 C CA . THR A 1 102 ? 9.530 -3.384 6.688 1.00 90.25 102 THR A CA 1
ATOM 836 C C . THR A 1 102 ? 10.454 -3.393 7.902 1.00 90.25 102 THR A C 1
ATOM 838 O O . THR A 1 102 ? 11.572 -2.881 7.858 1.00 90.25 102 THR A O 1
ATOM 841 N N . ASP A 1 103 ? 9.995 -4.008 8.994 1.00 87.19 103 ASP A N 1
ATOM 842 C CA . ASP A 1 103 ? 10.821 -4.201 10.192 1.00 87.19 103 ASP A CA 1
ATOM 843 C C . ASP A 1 103 ? 12.054 -5.093 9.910 1.00 87.19 103 ASP A C 1
ATOM 845 O O . ASP A 1 103 ? 13.063 -4.985 10.605 1.00 87.19 103 ASP A O 1
ATOM 849 N N . ASP A 1 104 ? 11.993 -5.921 8.859 1.00 90.25 104 ASP A N 1
ATOM 850 C CA . ASP A 1 104 ? 13.086 -6.782 8.386 1.00 90.25 104 ASP A CA 1
ATOM 851 C C . ASP A 1 104 ? 14.074 -6.046 7.454 1.00 90.25 104 ASP A C 1
ATOM 853 O O . ASP A 1 104 ? 15.106 -6.600 7.080 1.00 90.25 104 ASP A O 1
ATOM 857 N N . GLY A 1 105 ? 13.783 -4.787 7.103 1.00 91.38 105 GLY A N 1
ATOM 858 C CA . GLY A 1 105 ? 14.619 -3.943 6.245 1.00 91.38 105 GLY A CA 1
ATOM 859 C C . GLY A 1 105 ? 14.257 -3.956 4.757 1.00 91.38 105 GLY A C 1
ATOM 860 O O . GLY A 1 105 ? 14.893 -3.224 4.000 1.00 91.38 105 GLY A O 1
ATOM 861 N N . ASP A 1 106 ? 13.238 -4.715 4.340 1.00 93.50 106 ASP A N 1
ATOM 862 C CA . ASP A 1 106 ? 12.799 -4.763 2.937 1.00 93.50 106 ASP A CA 1
ATOM 863 C C . ASP A 1 106 ? 12.191 -3.420 2.509 1.00 93.50 106 ASP A C 1
ATOM 865 O O . ASP A 1 106 ? 11.352 -2.858 3.221 1.00 93.50 106 ASP A O 1
ATOM 869 N N . GLN A 1 107 ? 12.524 -2.942 1.312 1.00 92.25 107 GLN A N 1
ATOM 870 C CA . GLN A 1 107 ? 11.896 -1.794 0.667 1.00 92.25 107 GLN A CA 1
ATOM 871 C C . GLN A 1 107 ? 10.740 -2.252 -0.233 1.00 92.25 107 GLN A C 1
ATOM 873 O O . GLN A 1 107 ? 10.935 -2.868 -1.280 1.00 92.25 107 GLN A O 1
ATOM 878 N N . LEU A 1 108 ? 9.502 -1.917 0.135 1.00 92.12 108 LEU A N 1
ATOM 879 C CA . LEU A 1 108 ? 8.303 -2.363 -0.580 1.00 92.12 108 LEU A CA 1
ATOM 880 C C . LEU A 1 108 ? 7.515 -1.199 -1.164 1.00 92.12 108 LEU A C 1
ATOM 882 O O . LEU A 1 108 ? 7.299 -0.193 -0.491 1.00 92.12 108 LEU A O 1
ATOM 886 N N . CYS A 1 109 ? 7.002 -1.361 -2.387 1.00 89.62 109 CYS A N 1
ATOM 887 C CA . CYS A 1 109 ? 5.977 -0.456 -2.898 1.00 89.62 109 CYS A CA 1
ATOM 888 C C . CYS A 1 109 ? 4.691 -0.598 -2.069 1.00 89.62 109 CYS A C 1
ATOM 890 O O . CYS A 1 109 ? 4.425 -1.649 -1.476 1.00 89.62 109 CYS A O 1
ATOM 892 N N . LEU A 1 110 ? 3.870 0.452 -2.043 1.00 87.69 110 LEU A N 1
ATOM 893 C CA . LEU A 1 110 ? 2.668 0.479 -1.201 1.00 87.69 110 LEU A CA 1
ATOM 894 C C . LEU A 1 110 ? 1.661 -0.638 -1.528 1.00 87.69 110 LEU A C 1
ATOM 896 O O . LEU A 1 110 ? 0.995 -1.120 -0.617 1.00 87.69 110 LEU A O 1
ATOM 900 N N . ASN A 1 111 ? 1.597 -1.110 -2.780 1.00 88.00 111 ASN A N 1
ATOM 901 C CA . ASN A 1 111 ? 0.722 -2.227 -3.161 1.00 88.00 111 ASN A CA 1
ATOM 902 C C . ASN A 1 111 ? 1.215 -3.563 -2.576 1.00 88.00 111 ASN A C 1
ATOM 904 O O . ASN A 1 111 ? 0.437 -4.281 -1.958 1.00 88.00 111 ASN A O 1
ATOM 908 N N . CYS A 1 112 ? 2.512 -3.875 -2.696 1.00 90.56 112 CYS A N 1
ATOM 909 C CA . CYS A 1 112 ? 3.076 -5.092 -2.103 1.00 90.56 112 CYS A CA 1
ATOM 910 C C . CYS A 1 112 ? 3.017 -5.055 -0.573 1.00 90.56 112 CYS A C 1
ATOM 912 O O . CYS A 1 112 ? 2.697 -6.057 0.066 1.00 90.56 112 CYS A O 1
ATOM 914 N N . TYR A 1 113 ? 3.262 -3.886 0.024 1.00 91.00 113 TYR A N 1
ATOM 915 C CA . TYR A 1 113 ? 3.102 -3.713 1.463 1.00 91.00 113 TYR A CA 1
ATOM 916 C C . TYR A 1 113 ? 1.655 -3.955 1.906 1.00 91.00 113 TYR A C 1
ATOM 918 O O . TYR A 1 113 ? 1.422 -4.711 2.847 1.00 91.00 113 TYR A O 1
ATOM 926 N N . PHE A 1 114 ? 0.682 -3.384 1.189 1.00 90.62 114 PHE A N 1
ATOM 927 C CA . PHE A 1 114 ? -0.738 -3.658 1.399 1.00 90.62 114 PHE A CA 1
ATOM 928 C C . PHE A 1 114 ? -1.033 -5.163 1.344 1.00 90.62 114 PHE A C 1
ATOM 930 O O . PHE A 1 114 ? -1.598 -5.697 2.300 1.00 90.62 114 PHE A O 1
ATOM 937 N N . ASP A 1 115 ? -0.589 -5.858 0.292 1.00 91.00 115 ASP A N 1
ATOM 938 C CA . ASP A 1 115 ? -0.812 -7.298 0.110 1.00 91.00 115 ASP A CA 1
ATOM 939 C C . ASP A 1 115 ? -0.237 -8.122 1.273 1.00 91.00 115 ASP A C 1
ATOM 941 O O . ASP A 1 115 ? -0.915 -9.006 1.816 1.00 91.00 115 ASP A O 1
ATOM 945 N N . ARG A 1 116 ? 0.987 -7.801 1.721 1.00 91.94 116 ARG A N 1
ATOM 946 C CA . ARG A 1 116 ? 1.594 -8.431 2.903 1.00 91.94 116 ARG A CA 1
ATOM 947 C C . ARG A 1 116 ? 0.724 -8.212 4.139 1.00 91.94 116 ARG A C 1
ATOM 949 O O . ARG A 1 116 ? 0.404 -9.175 4.839 1.00 91.94 116 ARG A O 1
ATOM 956 N N . GLU A 1 117 ? 0.298 -6.984 4.402 1.00 91.38 117 GLU A N 1
ATOM 957 C CA . GLU A 1 117 ? -0.436 -6.637 5.621 1.00 91.38 117 GLU A CA 1
ATOM 958 C C . GLU A 1 117 ? -1.855 -7.234 5.643 1.00 91.38 117 GLU A C 1
ATOM 960 O O . GLU A 1 117 ? -2.297 -7.706 6.691 1.00 91.38 117 GLU A O 1
ATOM 965 N N . ILE A 1 118 ? -2.549 -7.346 4.506 1.00 92.19 118 ILE A N 1
ATOM 966 C CA . ILE A 1 118 ? -3.852 -8.038 4.461 1.00 92.19 118 ILE A CA 1
ATOM 967 C C . ILE A 1 118 ? -3.722 -9.570 4.506 1.00 92.19 118 ILE A C 1
ATOM 969 O O . ILE A 1 118 ? -4.681 -10.264 4.863 1.00 92.19 118 ILE A O 1
ATO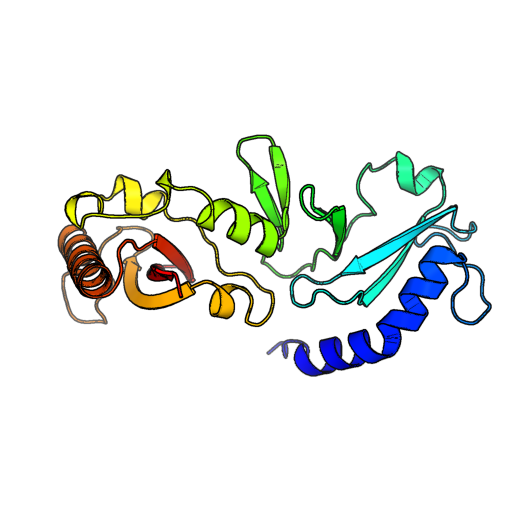M 973 N N . SER A 1 119 ? -2.556 -10.128 4.166 1.00 92.56 119 SER A N 1
ATOM 974 C CA . SER A 1 119 ? -2.295 -11.574 4.259 1.00 92.56 119 SER A CA 1
ATOM 975 C C . SER A 1 119 ? -2.004 -12.039 5.695 1.00 92.56 119 SER A C 1
ATOM 977 O O . SER A 1 119 ? -2.310 -13.179 6.064 1.00 92.56 119 SER A O 1
ATOM 979 N N . ARG A 1 120 ? -1.472 -11.138 6.528 1.00 92.69 120 ARG A N 1
ATOM 980 C CA . ARG A 1 120 ? -1.117 -11.361 7.934 1.00 92.69 120 ARG A CA 1
ATOM 981 C C . ARG A 1 120 ? -2.353 -11.569 8.803 1.00 92.69 120 ARG A C 1
ATOM 983 O O . ARG A 1 120 ? -3.204 -10.694 8.928 1.00 92.69 120 ARG A O 1
ATOM 990 N N . LYS A 1 121 ? -2.482 -12.756 9.405 1.00 93.62 121 LYS A N 1
ATOM 991 C CA . LYS A 1 121 ? -3.663 -13.134 10.207 1.00 93.62 121 LYS A CA 1
ATOM 992 C C . LYS A 1 121 ? -3.824 -12.276 11.458 1.00 93.62 121 LYS A C 1
ATOM 994 O O . LYS A 1 121 ? -4.949 -11.957 11.818 1.00 93.62 121 LYS A O 1
ATOM 999 N N . ASP A 1 122 ? -2.715 -11.912 12.080 1.00 93.19 122 ASP A N 1
ATOM 1000 C CA . ASP A 1 122 ? -2.626 -11.078 13.274 1.00 93.19 122 ASP A CA 1
ATOM 1001 C C . ASP A 1 122 ? -3.092 -9.641 13.042 1.00 93.19 122 ASP A C 1
ATOM 1003 O O . ASP A 1 122 ? -3.467 -8.982 14.007 1.00 93.19 122 ASP A O 1
ATOM 1007 N N . ASN A 1 123 ? -3.161 -9.169 11.795 1.00 93.50 123 ASN A N 1
ATOM 1008 C CA . ASN A 1 123 ? -3.752 -7.872 11.453 1.00 93.50 123 ASN A CA 1
ATOM 1009 C C . ASN A 1 123 ? -5.281 -7.888 11.394 1.00 93.50 123 ASN A C 1
ATOM 1011 O O . ASN A 1 123 ? -5.917 -6.837 11.491 1.00 93.50 123 ASN A O 1
ATOM 1015 N N . TRP A 1 124 ? -5.892 -9.067 11.299 1.00 96.12 124 TRP A N 1
ATOM 1016 C CA . TRP A 1 124 ? -7.342 -9.186 11.297 1.00 96.12 124 TRP A CA 1
ATOM 1017 C C . TRP A 1 124 ? -7.896 -9.206 12.720 1.00 96.12 124 TRP A C 1
ATOM 1019 O O . TRP A 1 124 ? -7.353 -9.850 13.611 1.00 96.12 124 TRP A O 1
ATOM 1029 N N . ILE A 1 125 ? -8.988 -8.482 12.908 1.00 97.19 125 ILE A N 1
ATOM 1030 C CA . ILE A 1 125 ? -9.786 -8.407 14.123 1.00 97.19 125 ILE A CA 1
ATOM 1031 C C . ILE A 1 125 ? -10.967 -9.360 13.983 1.00 97.19 125 ILE A C 1
ATOM 1033 O O . ILE A 1 125 ? -11.624 -9.397 12.938 1.00 97.19 125 ILE A O 1
ATOM 1037 N N . THR A 1 126 ? -11.215 -10.132 15.037 1.00 97.31 126 THR A N 1
ATOM 1038 C CA . THR A 1 126 ? -12.304 -11.121 15.096 1.00 97.31 126 THR A CA 1
ATOM 1039 C C . THR A 1 126 ? -13.283 -10.865 16.235 1.00 97.31 126 THR A C 1
ATOM 1041 O O . THR A 1 126 ? -14.339 -11.490 16.264 1.00 97.31 126 THR A O 1
ATOM 1044 N N . SER A 1 127 ? -12.953 -9.952 17.149 1.00 97.38 127 SER A N 1
ATOM 1045 C CA . SER A 1 127 ? -13.818 -9.497 18.234 1.00 97.38 127 SER A CA 1
ATOM 1046 C C . SER A 1 127 ? -13.677 -7.988 18.430 1.00 97.38 127 SER A C 1
ATOM 1048 O O . SER A 1 127 ? -12.585 -7.438 18.291 1.00 97.38 127 SER A O 1
ATOM 1050 N N . ALA A 1 128 ? -14.758 -7.312 18.818 1.00 96.81 128 ALA A N 1
ATOM 1051 C CA . ALA A 1 128 ? -14.698 -5.909 19.229 1.00 96.81 128 ALA A CA 1
ATOM 1052 C C . ALA A 1 128 ? -13.783 -5.697 20.451 1.00 96.81 128 ALA A C 1
ATOM 1054 O O . ALA A 1 128 ? -13.165 -4.644 20.597 1.00 96.81 128 ALA A O 1
ATOM 1055 N N . GLU A 1 129 ? -13.604 -6.725 21.283 1.00 96.31 129 GLU A N 1
ATOM 1056 C CA . GLU A 1 129 ? -12.675 -6.699 22.419 1.00 96.31 129 GLU A CA 1
ATOM 1057 C C . GLU A 1 129 ? -11.203 -6.560 21.985 1.00 96.31 129 GLU A C 1
ATOM 1059 O O . GLU A 1 129 ? -10.387 -6.018 22.734 1.00 96.31 129 GLU A O 1
ATOM 1064 N N . ASP A 1 130 ? -10.858 -6.967 20.754 1.00 96.00 130 ASP A N 1
ATOM 1065 C CA . ASP A 1 130 ? -9.508 -6.800 20.194 1.00 96.00 130 ASP A CA 1
ATOM 1066 C C . ASP A 1 130 ? -9.201 -5.320 19.871 1.00 96.00 130 ASP A C 1
ATOM 1068 O O . ASP A 1 130 ? -8.038 -4.928 19.686 1.00 96.00 130 ASP A O 1
ATOM 1072 N N . VAL A 1 131 ? -10.237 -4.473 19.803 1.00 96.88 131 VAL A N 1
ATOM 1073 C CA . VAL A 1 131 ? -10.127 -3.036 19.541 1.00 96.88 131 VAL A CA 1
ATOM 1074 C C . VAL A 1 131 ? -9.669 -2.332 20.818 1.00 96.88 131 VAL A C 1
ATOM 1076 O O . VAL A 1 131 ? -10.436 -1.966 21.713 1.00 96.88 131 VAL A O 1
ATOM 1079 N N . THR A 1 132 ? -8.355 -2.147 20.894 1.00 96.50 132 THR A N 1
ATOM 1080 C CA . THR A 1 132 ? -7.658 -1.451 21.978 1.00 96.50 132 THR A CA 1
ATOM 1081 C C . THR A 1 132 ? -6.880 -0.262 21.434 1.00 96.50 132 THR A C 1
ATOM 1083 O O . THR A 1 132 ? -6.490 -0.244 20.269 1.00 96.50 132 THR A O 1
ATOM 1086 N N . TRP A 1 133 ? -6.522 0.697 22.286 1.00 94.31 133 TRP A N 1
ATOM 1087 C CA . TRP A 1 133 ? -5.643 1.798 21.877 1.00 94.31 133 TRP A CA 1
ATOM 1088 C C . TRP A 1 133 ? -4.289 1.346 21.331 1.00 94.31 133 TRP A C 1
ATOM 1090 O O . TRP A 1 133 ? -3.739 1.980 20.432 1.00 94.31 133 TRP A O 1
ATOM 1100 N N . LYS A 1 134 ? -3.755 0.232 21.848 1.00 94.75 134 LYS A N 1
ATOM 1101 C CA . LYS A 1 134 ? -2.544 -0.386 21.301 1.00 94.75 134 LYS A CA 1
ATOM 1102 C C . LYS A 1 134 ? -2.773 -0.831 19.856 1.00 94.75 134 LYS A C 1
ATOM 1104 O O . LYS A 1 134 ? -1.915 -0.594 19.013 1.00 94.75 134 LYS A O 1
ATOM 1109 N N . ARG A 1 135 ? -3.930 -1.436 19.573 1.00 94.69 135 ARG A N 1
ATOM 1110 C CA . ARG A 1 135 ? -4.323 -1.869 18.230 1.00 94.69 135 ARG A CA 1
ATOM 1111 C C . ARG A 1 135 ? -4.555 -0.686 17.293 1.00 94.69 135 ARG A C 1
ATOM 1113 O O . ARG A 1 135 ? -4.001 -0.685 16.203 1.00 94.69 135 ARG A O 1
ATOM 1120 N N . VAL A 1 136 ? -5.276 0.341 17.741 1.00 93.50 136 VAL A N 1
ATOM 1121 C CA . VAL A 1 136 ? -5.543 1.563 16.964 1.00 93.50 136 VAL A CA 1
ATOM 1122 C C . VAL A 1 136 ? -4.240 2.253 16.557 1.00 93.50 136 VAL A C 1
ATOM 1124 O O . VAL A 1 136 ? -4.039 2.518 15.376 1.00 93.50 136 VAL A O 1
ATOM 1127 N N . LYS A 1 137 ? -3.308 2.456 17.498 1.00 91.31 137 LYS A N 1
ATOM 1128 C CA . LYS A 1 137 ? -1.990 3.061 17.219 1.00 91.31 137 LYS A CA 1
ATOM 1129 C C . LYS A 1 137 ? -1.095 2.211 16.317 1.00 91.31 137 LYS A C 1
ATOM 1131 O O . LYS A 1 137 ? -0.183 2.748 15.700 1.00 91.31 137 LYS A O 1
ATOM 1136 N N . ALA A 1 138 ? -1.330 0.901 16.274 1.00 91.62 138 ALA A N 1
ATOM 1137 C CA . ALA A 1 138 ? -0.617 -0.021 15.400 1.00 91.62 138 ALA A CA 1
ATOM 1138 C C . ALA A 1 138 ? -1.246 -0.130 13.998 1.00 91.62 138 ALA A C 1
ATOM 1140 O O . ALA A 1 138 ? -0.684 -0.822 13.149 1.00 91.62 138 ALA A O 1
ATOM 1141 N N . SER A 1 139 ? -2.386 0.529 13.744 1.00 92.12 139 SER A N 1
ATOM 1142 C CA . SER A 1 139 ? -3.028 0.528 12.425 1.00 92.12 139 SER A CA 1
ATOM 1143 C C . SER A 1 139 ? -2.071 1.107 11.391 1.00 92.12 139 SER A C 1
ATOM 1145 O O . SER A 1 139 ? -1.547 2.212 11.547 1.00 92.12 139 SER A O 1
ATOM 1147 N N . ARG A 1 140 ? -1.820 0.342 10.332 1.00 88.56 140 ARG A N 1
ATOM 1148 C CA . ARG A 1 140 ? -0.883 0.721 9.277 1.00 88.56 140 ARG A CA 1
ATOM 1149 C C . ARG A 1 140 ? -1.580 1.628 8.262 1.00 88.56 140 ARG A C 1
ATOM 1151 O O . ARG A 1 140 ? -2.781 1.493 8.029 1.00 88.56 140 ARG A O 1
ATOM 1158 N N . HIS A 1 141 ? -0.826 2.540 7.652 1.00 84.88 141 HIS A N 1
ATOM 1159 C CA . HIS A 1 141 ? -1.302 3.300 6.497 1.00 84.88 141 HIS A CA 1
ATOM 1160 C C . HIS A 1 141 ? -1.188 2.403 5.267 1.00 84.88 141 HIS A C 1
ATOM 1162 O O . HIS A 1 141 ? -0.089 2.183 4.763 1.00 84.88 141 HIS A O 1
ATOM 1168 N N . LEU A 1 142 ? -2.314 1.821 4.854 1.00 77.75 142 LEU A N 1
ATOM 1169 C CA . LEU A 1 142 ? -2.356 0.781 3.824 1.00 77.75 142 LEU A CA 1
ATOM 1170 C C . LEU A 1 142 ? -3.125 1.212 2.579 1.00 77.75 142 LEU A C 1
ATOM 1172 O O . LEU A 1 142 ? -3.587 0.351 1.844 1.00 77.75 142 LEU A O 1
ATOM 1176 N N . ILE A 1 143 ? -3.309 2.507 2.330 1.00 71.62 143 ILE A N 1
ATOM 1177 C CA . ILE A 1 143 ? -3.994 2.927 1.107 1.00 71.62 143 ILE A CA 1
ATOM 1178 C C . IL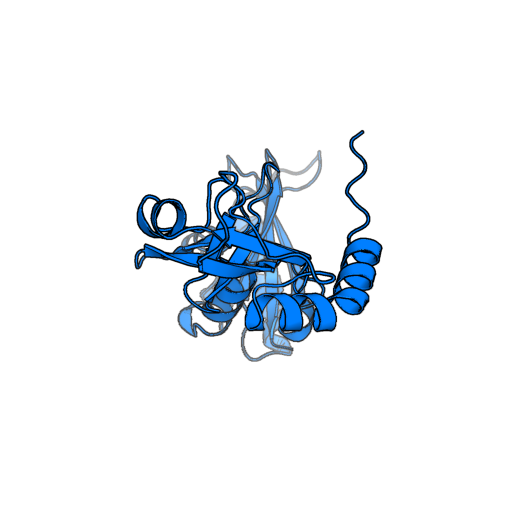E A 1 143 ? -3.027 2.787 -0.060 1.00 71.62 143 ILE A C 1
ATOM 1180 O O . ILE A 1 143 ? -2.042 3.529 -0.125 1.00 71.62 143 ILE A O 1
ATOM 1184 N N . PRO A 1 144 ? -3.281 1.861 -1.000 1.00 65.25 144 PRO A N 1
ATOM 1185 C CA . PRO A 1 144 ? -2.475 1.788 -2.191 1.00 65.25 144 PRO A CA 1
ATOM 1186 C C . PRO A 1 144 ? -2.790 2.988 -3.073 1.00 65.25 144 PRO A C 1
ATOM 1188 O O . PRO A 1 144 ? -3.937 3.408 -3.238 1.00 65.25 144 PRO A O 1
ATOM 1191 N N . VAL A 1 145 ? -1.737 3.509 -3.680 1.00 65.19 145 VAL A N 1
ATOM 1192 C CA . VAL A 1 145 ? -1.813 4.626 -4.621 1.00 65.19 145 VAL A CA 1
ATOM 1193 C C . VAL A 1 145 ? -2.282 4.136 -6.008 1.00 65.19 145 VAL A C 1
ATOM 1195 O O . VAL A 1 145 ? -2.783 4.908 -6.823 1.00 65.19 145 VAL A O 1
ATOM 1198 N N . GLY A 1 146 ? -2.176 2.824 -6.257 1.00 57.09 146 GLY A N 1
ATOM 1199 C CA . GLY A 1 146 ? -2.663 2.128 -7.447 1.00 57.09 146 GLY A CA 1
ATOM 1200 C C . GLY A 1 146 ? -4.182 2.044 -7.509 1.00 57.09 146 GLY A C 1
ATOM 120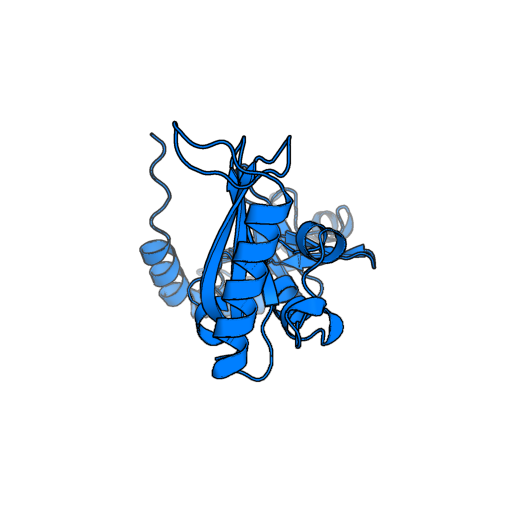1 O O . GLY A 1 146 ? -4.829 1.586 -6.565 1.00 57.09 146 GLY A O 1
ATOM 1202 N N . GLY A 1 147 ? -4.754 2.458 -8.645 1.00 56.59 147 GLY A N 1
ATOM 1203 C CA . GLY A 1 147 ? -6.195 2.432 -8.884 1.00 56.59 147 GLY A CA 1
ATOM 1204 C C . GLY A 1 147 ? -6.826 1.089 -8.521 1.00 56.59 147 GLY A C 1
ATOM 1205 O O . GLY A 1 147 ? -6.263 0.052 -8.820 1.00 56.59 147 GLY A O 1
ATOM 1206 N N . LYS A 1 148 ? -7.994 1.121 -7.872 1.00 61.44 148 LYS A N 1
ATOM 1207 C CA . LYS A 1 148 ? -8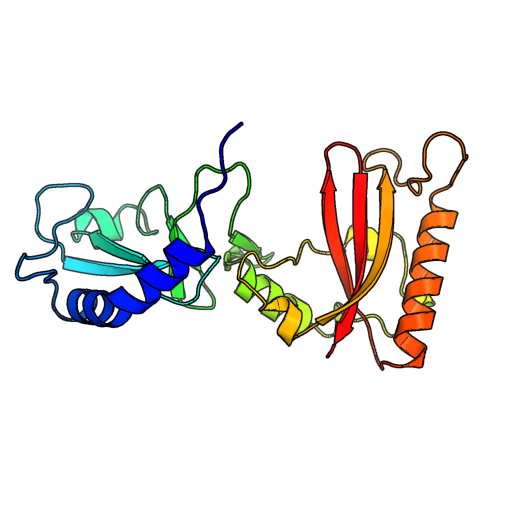.852 -0.020 -7.486 1.00 61.44 148 LYS A CA 1
ATOM 1208 C C . LYS A 1 148 ? -8.200 -1.245 -6.805 1.00 61.44 148 LYS A C 1
ATOM 1210 O O . LYS A 1 148 ? -8.977 -2.071 -6.349 1.00 61.44 148 LYS A O 1
ATOM 1215 N N . HIS A 1 149 ? -6.881 -1.338 -6.619 1.00 75.06 149 HIS A N 1
ATOM 1216 C CA . HIS A 1 149 ? -6.203 -2.509 -6.040 1.00 75.06 149 HIS A CA 1
ATOM 1217 C C . HIS A 1 149 ? -6.807 -2.884 -4.687 1.00 75.06 149 HIS A C 1
ATOM 1219 O O . HIS A 1 149 ? -7.335 -3.975 -4.503 1.00 75.06 149 HIS A O 1
ATOM 1225 N N . TRP A 1 150 ? -6.893 -1.924 -3.762 1.00 78.12 150 TRP A N 1
ATOM 1226 C CA . TRP A 1 150 ? -7.573 -2.175 -2.489 1.00 78.12 150 TRP A CA 1
ATOM 1227 C C . TRP A 1 150 ? -9.072 -2.443 -2.652 1.00 78.12 150 TRP A C 1
ATOM 1229 O O . TRP A 1 150 ? -9.611 -3.265 -1.921 1.00 78.12 150 TRP A O 1
ATOM 1239 N N . ASN A 1 151 ? -9.745 -1.801 -3.616 1.00 75.19 151 ASN A N 1
ATOM 1240 C CA . ASN A 1 151 ? -11.167 -2.023 -3.887 1.00 75.19 151 ASN A CA 1
ATOM 1241 C C . ASN A 1 151 ? -11.454 -3.440 -4.403 1.00 75.19 151 ASN A C 1
ATOM 1243 O O . ASN A 1 151 ? -12.613 -3.844 -4.393 1.00 75.19 151 ASN A O 1
ATOM 1247 N N . GLU A 1 152 ? -10.464 -4.193 -4.867 1.00 82.44 152 GLU A N 1
ATOM 1248 C CA . GLU A 1 152 ? -10.631 -5.604 -5.234 1.00 82.44 152 GLU A CA 1
ATOM 1249 C C . GLU A 1 152 ? -10.527 -6.529 -4.015 1.00 82.44 152 GLU A C 1
ATOM 1251 O O . GLU A 1 152 ? -11.077 -7.629 -4.022 1.00 82.44 152 GLU A O 1
ATOM 1256 N N . HIS A 1 153 ? -9.882 -6.071 -2.939 1.00 88.06 153 HIS A N 1
ATOM 1257 C CA . HIS A 1 153 ? -9.570 -6.891 -1.768 1.00 88.06 153 HIS A CA 1
ATOM 1258 C C . HIS A 1 153 ? -10.378 -6.536 -0.520 1.00 88.06 153 HIS A C 1
ATOM 1260 O O . HIS A 1 153 ? -10.684 -7.422 0.285 1.00 88.06 153 HIS A O 1
ATOM 1266 N N . LEU A 1 154 ? -10.719 -5.261 -0.352 1.00 91.75 154 LEU A N 1
ATOM 1267 C CA . LEU A 1 154 ? -11.349 -4.715 0.837 1.00 91.75 154 LEU A CA 1
ATOM 1268 C C . LEU A 1 154 ? -12.599 -3.902 0.500 1.00 91.75 154 LEU A C 1
ATOM 1270 O O . LEU A 1 154 ? -12.708 -3.252 -0.542 1.00 91.75 154 LEU A O 1
ATOM 1274 N N . GLU A 1 155 ? -13.545 -3.930 1.427 1.00 92.06 155 GLU A N 1
ATOM 1275 C CA . GLU A 1 155 ? -14.737 -3.096 1.456 1.00 92.06 155 GLU A CA 1
ATOM 1276 C C . GLU A 1 155 ? -14.699 -2.213 2.701 1.00 92.06 155 GLU A C 1
ATOM 1278 O O . GLU A 1 155 ? -14.389 -2.681 3.797 1.00 92.06 155 GLU A O 1
ATOM 1283 N N . PHE A 1 156 ? -14.995 -0.929 2.515 1.00 92.88 156 PHE A N 1
ATOM 1284 C CA . PHE A 1 156 ? -15.033 0.054 3.586 1.00 92.88 156 PHE A CA 1
ATOM 1285 C C . PHE A 1 156 ? -16.366 -0.009 4.338 1.00 92.88 156 PHE A C 1
ATOM 1287 O O . PHE A 1 156 ? -17.426 0.098 3.723 1.00 92.88 156 PHE A O 1
ATOM 1294 N N . ILE A 1 157 ? -16.311 -0.144 5.664 1.00 95.81 157 ILE A N 1
ATOM 1295 C CA . ILE A 1 157 ? -17.498 -0.173 6.534 1.00 95.81 157 ILE A CA 1
ATOM 1296 C C . ILE A 1 157 ? -17.798 1.208 7.124 1.00 95.81 157 ILE A C 1
ATOM 1298 O O . ILE A 1 157 ? -18.963 1.595 7.251 1.00 95.81 157 ILE A O 1
ATOM 1302 N N . GLY A 1 158 ? -16.751 1.933 7.511 1.00 95.12 158 GLY A N 1
ATOM 1303 C CA . GLY A 1 158 ? -16.826 3.224 8.186 1.00 95.12 158 GLY A CA 1
ATOM 1304 C C . GLY A 1 158 ? -15.487 3.585 8.820 1.00 95.12 158 GLY A C 1
ATOM 1305 O O . GLY A 1 158 ? -14.579 2.756 8.875 1.00 95.12 158 GLY A O 1
ATOM 1306 N N . ASN A 1 159 ? -15.357 4.813 9.304 1.00 96.19 159 ASN A N 1
ATOM 1307 C CA . ASN A 1 159 ? -14.144 5.326 9.929 1.00 96.19 159 ASN A CA 1
ATOM 1308 C C . ASN A 1 159 ? -14.456 6.140 11.185 1.00 96.19 159 ASN A C 1
ATOM 1310 O O . ASN A 1 159 ? -15.563 6.646 11.358 1.00 96.19 159 ASN A O 1
ATOM 1314 N N . VAL A 1 160 ? -13.441 6.289 12.033 1.00 95.25 160 VAL A N 1
ATOM 1315 C CA . VAL A 1 160 ? -13.440 7.222 13.162 1.00 95.25 160 VAL A CA 1
ATOM 1316 C C . VAL A 1 160 ? -12.232 8.133 13.035 1.00 95.25 160 VAL A C 1
ATOM 1318 O O . VAL A 1 160 ? -11.117 7.684 12.761 1.00 95.25 160 VAL A O 1
ATOM 1321 N N . GLU A 1 161 ? -12.463 9.425 13.223 1.00 94.44 161 GLU A N 1
ATOM 1322 C CA . GLU A 1 161 ? -11.420 10.440 13.197 1.00 94.44 161 GLU A CA 1
ATOM 1323 C C . GLU A 1 161 ? -10.947 10.761 14.612 1.00 94.44 161 GLU A C 1
ATOM 1325 O O . GLU A 1 161 ? -11.750 10.912 15.532 1.00 94.44 161 GLU A O 1
ATOM 1330 N N . PHE A 1 162 ? -9.636 10.900 14.774 1.00 92.94 162 PHE A N 1
ATOM 1331 C CA . PHE A 1 162 ? -8.982 11.215 16.036 1.00 92.94 162 PHE A CA 1
ATOM 1332 C C . PHE A 1 162 ? -8.079 12.426 15.871 1.00 92.94 162 PHE A C 1
ATOM 1334 O O . PHE A 1 162 ? -7.376 12.552 14.868 1.00 92.94 162 PHE A O 1
ATOM 1341 N N . ASP A 1 163 ? -8.052 13.301 16.868 1.00 91.31 163 ASP A N 1
ATOM 1342 C CA . ASP A 1 163 ? -7.050 14.351 16.944 1.00 91.31 163 ASP A CA 1
ATOM 1343 C C . ASP A 1 163 ? -5.660 13.706 17.063 1.00 91.31 163 ASP A C 1
ATOM 1345 O O . ASP A 1 163 ? -5.428 12.811 17.876 1.00 91.31 163 ASP A O 1
ATOM 1349 N N . ASN A 1 164 ? -4.722 14.129 16.221 1.00 86.38 164 ASN A N 1
ATOM 1350 C CA . ASN A 1 164 ? -3.394 13.518 16.133 1.00 86.38 164 ASN A CA 1
ATOM 1351 C C . ASN A 1 164 ? -2.520 13.821 17.371 1.00 86.38 164 ASN A C 1
ATOM 1353 O O . ASN A 1 164 ? -1.532 13.126 17.608 1.00 86.38 164 ASN A O 1
ATOM 1357 N N . LEU A 1 165 ? -2.853 14.848 18.162 1.00 85.81 165 LEU A N 1
ATOM 1358 C CA . LEU A 1 165 ? -2.124 15.216 19.377 1.00 85.81 165 LEU A CA 1
ATOM 1359 C C . LEU A 1 165 ? -2.765 14.595 20.615 1.00 85.81 165 LEU A C 1
ATOM 1361 O O . LEU A 1 165 ? -2.093 13.894 21.377 1.00 85.81 165 LEU A O 1
ATOM 1365 N N . SER A 1 166 ? -4.051 14.864 20.836 1.00 88.81 166 SER A N 1
ATOM 1366 C CA . SER A 1 166 ? -4.747 14.396 22.027 1.00 88.81 166 SER A CA 1
ATOM 1367 C C . SER A 1 166 ? -5.129 12.931 21.891 1.00 88.81 166 SER A C 1
ATOM 1369 O O . SER A 1 166 ? -4.992 12.207 22.873 1.00 88.81 166 SER A O 1
ATOM 1371 N N . GLY A 1 167 ? -5.502 12.456 20.699 1.00 88.25 167 GLY A N 1
ATOM 1372 C CA . GLY A 1 167 ? -6.094 11.137 20.454 1.00 88.25 167 GLY A CA 1
ATOM 1373 C C . GLY A 1 167 ? -7.592 11.082 20.754 1.00 88.25 167 GLY A C 1
ATOM 1374 O O . GLY A 1 167 ? -8.175 10.004 20.714 1.00 88.25 167 GLY A O 1
ATOM 1375 N N . GLU A 1 168 ? -8.209 12.207 21.105 1.00 91.81 168 GLU A N 1
ATOM 1376 C CA . GLU A 1 168 ? -9.656 12.301 21.302 1.00 91.81 168 GLU A CA 1
ATOM 1377 C C . GLU A 1 168 ? -10.374 12.217 19.957 1.00 91.81 168 GLU A C 1
ATOM 1379 O O . GLU A 1 168 ? -9.825 12.586 18.917 1.00 91.81 168 GLU A O 1
ATOM 1384 N N . LYS A 1 169 ? -11.611 11.726 19.966 1.00 93.19 169 LYS A N 1
ATOM 1385 C CA . LYS A 1 169 ? -12.442 11.655 18.762 1.00 93.19 169 LYS A CA 1
ATOM 1386 C C . LYS A 1 169 ? -12.670 13.056 18.186 1.00 93.19 169 LYS A C 1
ATOM 1388 O O . LYS A 1 169 ? -13.086 13.961 18.900 1.00 93.19 169 LYS A O 1
ATOM 1393 N N . VAL A 1 170 ? -12.486 13.267 16.891 1.00 88.62 170 VAL A N 1
ATOM 1394 C CA . VAL A 1 170 ? -12.837 14.559 16.286 1.00 88.62 170 VAL A CA 1
ATOM 1395 C C . VAL A 1 170 ? -14.351 14.659 16.163 1.00 88.62 170 VAL A C 1
ATOM 1397 O O . VAL A 1 170 ? -14.997 13.852 15.500 1.00 88.62 170 VAL A O 1
ATOM 1400 N N . THR A 1 171 ? -14.933 15.665 16.813 1.00 80.38 171 THR A N 1
ATOM 1401 C CA . THR A 1 171 ? -16.382 15.880 16.819 1.00 80.38 171 THR A CA 1
ATOM 1402 C C . THR A 1 171 ? -16.728 17.343 16.558 1.00 80.38 171 THR A C 1
ATOM 1404 O O . THR A 1 171 ? -17.117 18.063 17.470 1.00 80.38 171 THR A O 1
ATOM 1407 N N . GLY A 1 172 ? -16.569 17.809 15.315 1.00 75.69 172 GLY A N 1
ATOM 1408 C CA . GLY A 1 172 ? -16.969 19.163 14.899 1.00 75.69 172 GLY A CA 1
ATOM 1409 C C . GLY A 1 172 ? -16.528 20.297 15.846 1.00 75.69 172 GLY A C 1
ATOM 1410 O O . GLY A 1 172 ? -15.578 20.169 16.608 1.00 75.69 172 GLY A O 1
ATOM 1411 N N . PHE A 1 173 ? -17.213 21.443 15.795 1.00 59.34 173 PHE A N 1
ATOM 1412 C CA . PHE A 1 173 ? -16.838 22.633 16.577 1.00 59.34 173 PHE A CA 1
ATOM 1413 C C . PHE A 1 173 ? -17.433 22.687 17.999 1.00 59.34 173 PHE A C 1
ATOM 1415 O O . PHE A 1 173 ? -17.155 23.644 18.720 1.00 59.34 173 PHE A O 1
ATOM 1422 N N . SER A 1 174 ? -18.281 21.734 18.413 1.00 53.84 174 SER A N 1
ATOM 1423 C CA . SER A 1 174 ? -19.174 21.951 19.567 1.00 53.84 174 SER A CA 1
ATOM 1424 C C . SER A 1 174 ? -19.376 20.777 20.526 1.00 53.84 174 SER A C 1
ATOM 1426 O O . SER A 1 174 ? -20.309 20.834 21.326 1.00 53.84 174 SER A O 1
ATOM 1428 N N . SER A 1 175 ? -18.554 19.729 20.494 1.00 61.91 175 SER A N 1
ATOM 1429 C CA . SER A 1 175 ? -18.649 18.659 21.496 1.00 61.91 175 SER A CA 1
ATOM 1430 C C . SER A 1 175 ? -17.310 18.344 22.135 1.00 61.91 175 SER A C 1
ATOM 1432 O O . SER A 1 175 ? -16.274 18.301 21.479 1.00 61.91 175 SER A O 1
ATOM 1434 N N . THR A 1 176 ? -17.363 18.132 23.447 1.00 70.94 176 THR A N 1
ATOM 1435 C CA . THR A 1 176 ? -16.308 17.480 24.211 1.00 70.94 176 THR A CA 1
ATOM 1436 C C . THR A 1 176 ? -16.418 15.989 23.938 1.00 70.94 176 THR A C 1
ATOM 1438 O O . THR A 1 176 ? -17.417 15.375 24.312 1.00 70.94 176 THR A O 1
ATOM 1441 N N . SER A 1 177 ? -15.427 15.427 23.269 1.00 85.69 177 SER A N 1
ATOM 1442 C CA . SER A 1 177 ? -15.274 13.989 23.116 1.00 85.69 177 SER A CA 1
ATOM 1443 C C . SER A 1 177 ? -14.050 13.532 23.896 1.00 85.69 177 SER A C 1
ATOM 1445 O O . SER A 1 177 ? -13.147 14.310 24.211 1.00 85.69 177 SER A O 1
ATOM 1447 N N . THR A 1 178 ? -14.025 12.251 24.210 1.00 91.25 178 THR A N 1
ATOM 1448 C CA . THR A 1 178 ? -12.899 11.596 24.853 1.00 91.25 178 THR A CA 1
ATOM 1449 C C . THR A 1 178 ? -12.221 10.632 23.888 1.00 91.25 178 THR A C 1
ATOM 1451 O O . THR A 1 178 ? -12.653 10.400 22.753 1.00 91.25 178 THR A O 1
ATOM 1454 N N . LYS A 1 179 ? -11.109 10.062 24.347 1.00 92.38 179 LYS A N 1
ATOM 1455 C CA . LYS A 1 179 ? -10.472 8.917 23.700 1.00 92.38 179 LYS A CA 1
ATOM 1456 C C . LYS A 1 179 ? -11.412 7.720 23.679 1.00 92.38 179 LYS A C 1
ATOM 1458 O O . LYS A 1 179 ? -11.573 7.067 22.653 1.00 92.38 179 LYS A O 1
ATOM 1463 N N . GLU A 1 180 ? -12.011 7.437 24.823 1.00 94.69 180 GLU A N 1
ATOM 1464 C CA . GLU A 1 180 ? -12.895 6.299 25.022 1.00 94.69 180 GLU A CA 1
ATOM 1465 C C . GLU A 1 180 ? -14.092 6.364 24.070 1.00 94.69 180 GLU A C 1
ATOM 1467 O O . GLU A 1 180 ? -14.355 5.366 23.410 1.00 94.69 180 GLU A O 1
ATOM 1472 N N . ASP A 1 181 ? -14.686 7.544 23.857 1.00 94.19 181 ASP A N 1
ATOM 1473 C CA . ASP A 1 181 ? -15.779 7.712 22.884 1.00 94.19 181 ASP A CA 1
ATOM 1474 C C . ASP A 1 181 ? -15.370 7.284 21.464 1.00 94.19 181 ASP A C 1
ATOM 1476 O O . ASP A 1 181 ? -16.126 6.624 20.761 1.00 94.19 181 ASP A O 1
ATOM 1480 N N . GLY A 1 182 ? -14.162 7.643 21.017 1.00 94.25 182 GLY A N 1
ATOM 1481 C CA . GLY A 1 182 ? -13.679 7.237 19.693 1.00 94.25 182 GLY A CA 1
ATOM 1482 C C . GLY A 1 182 ? -13.317 5.753 19.610 1.00 94.25 182 GLY A C 1
ATOM 1483 O O . GLY A 1 182 ? -13.446 5.135 18.552 1.00 94.25 182 GLY A O 1
ATOM 1484 N N . LEU A 1 183 ? -12.865 5.165 20.719 1.00 96.06 183 LEU A N 1
ATOM 1485 C CA . LEU A 1 183 ? -12.595 3.733 20.791 1.00 96.06 183 LEU A CA 1
ATOM 1486 C C . LEU A 1 183 ? -13.895 2.919 20.764 1.00 96.06 183 LEU A C 1
ATOM 1488 O O . LEU A 1 183 ? -13.933 1.879 20.108 1.00 96.06 183 LEU A O 1
ATOM 1492 N N . ASP A 1 184 ? -14.939 3.397 21.436 1.00 96.88 184 ASP A N 1
ATOM 1493 C CA . ASP A 1 184 ? -16.261 2.771 21.453 1.00 96.88 184 ASP A CA 1
ATOM 1494 C C . ASP A 1 184 ? -16.946 2.886 20.084 1.00 96.88 184 ASP A C 1
ATOM 1496 O O . ASP A 1 184 ? -17.403 1.875 19.559 1.00 96.88 184 ASP A O 1
ATOM 1500 N N . ASP A 1 185 ? -16.861 4.036 19.407 1.00 96.81 185 ASP A N 1
ATOM 1501 C CA . ASP A 1 185 ? -17.295 4.163 18.006 1.00 96.81 185 ASP A CA 1
ATOM 1502 C C . ASP A 1 185 ? -16.600 3.143 17.075 1.00 96.81 185 ASP A C 1
ATOM 1504 O O . ASP A 1 185 ? -17.228 2.553 16.191 1.00 96.81 185 ASP A O 1
ATOM 1508 N N . LEU A 1 186 ? -15.289 2.918 17.248 1.00 97.25 186 LEU A N 1
ATOM 1509 C CA . LEU A 1 186 ? -14.568 1.910 16.463 1.00 97.25 186 LEU A CA 1
ATOM 1510 C C . LEU A 1 186 ? -15.049 0.492 16.782 1.00 97.25 186 LEU A C 1
ATOM 1512 O O . LEU A 1 186 ? -15.127 -0.336 15.872 1.00 97.25 186 LEU A O 1
ATOM 1516 N N . ARG A 1 187 ? -15.354 0.198 18.049 1.00 98.31 187 ARG A N 1
ATOM 1517 C CA . ARG A 1 187 ? -15.916 -1.095 18.460 1.00 98.31 187 ARG A CA 1
ATOM 1518 C C . ARG A 1 187 ? -17.272 -1.319 17.821 1.00 98.31 187 ARG A C 1
ATOM 1520 O O . ARG A 1 187 ? -17.444 -2.365 17.209 1.00 98.31 187 ARG A O 1
ATOM 1527 N N . ASP A 1 188 ? -18.154 -0.327 17.842 1.00 98.12 188 ASP A N 1
ATOM 1528 C CA . ASP A 1 188 ? -19.469 -0.397 17.199 1.00 98.12 188 ASP A CA 1
ATOM 1529 C C . ASP A 1 188 ? -19.348 -0.683 15.692 1.00 98.12 188 ASP A C 1
ATOM 1531 O O . ASP A 1 188 ? -20.064 -1.522 15.135 1.00 98.12 188 ASP A O 1
ATOM 1535 N N . LEU A 1 189 ? -18.398 -0.033 15.006 1.00 98.19 189 LEU A N 1
ATOM 1536 C CA . LEU A 1 189 ? -18.111 -0.308 13.593 1.00 98.19 189 LEU A CA 1
ATOM 1537 C C . LEU A 1 189 ? -17.570 -1.726 13.369 1.00 98.19 189 LEU A C 1
ATOM 1539 O O . LEU A 1 189 ? -17.948 -2.375 12.390 1.00 98.19 189 LEU A O 1
ATOM 1543 N N . VAL A 1 190 ? -16.701 -2.216 14.255 1.00 98.12 190 VAL A N 1
ATOM 1544 C CA . VAL A 1 190 ? -16.186 -3.591 14.210 1.00 98.12 190 VAL A CA 1
ATOM 1545 C C . VAL A 1 190 ? -17.300 -4.601 14.468 1.00 98.12 190 VAL A C 1
ATOM 1547 O O . VAL A 1 190 ? -17.420 -5.554 13.705 1.00 98.12 190 VAL A O 1
ATOM 1550 N N . GLU A 1 191 ? -18.160 -4.395 15.462 1.00 98.19 191 GLU A N 1
ATOM 1551 C CA . GLU A 1 191 ? -19.321 -5.254 15.714 1.00 98.19 191 GLU A CA 1
ATOM 1552 C C . GLU A 1 191 ? -20.220 -5.317 14.482 1.00 98.19 191 GLU A C 1
ATOM 1554 O O . GLU A 1 191 ? -20.534 -6.405 13.996 1.00 98.19 191 GLU A O 1
ATOM 1559 N N . LYS A 1 192 ? -20.547 -4.158 13.901 1.00 97.56 192 LYS A N 1
ATOM 1560 C CA . LYS A 1 192 ? -21.322 -4.069 12.660 1.00 97.56 192 LYS A CA 1
ATOM 1561 C C . LYS A 1 192 ? -20.666 -4.838 11.512 1.00 97.56 192 LYS A C 1
ATOM 1563 O O . LYS A 1 192 ? -21.360 -5.551 10.787 1.00 97.56 192 LYS A O 1
ATOM 1568 N N . ALA A 1 193 ? -19.350 -4.715 11.342 1.00 97.38 193 ALA A N 1
ATOM 1569 C CA . ALA A 1 193 ? -18.598 -5.462 10.335 1.00 97.38 193 ALA A CA 1
ATOM 1570 C C . ALA A 1 193 ? -18.682 -6.980 10.580 1.00 97.38 193 ALA A C 1
ATOM 1572 O O . ALA A 1 193 ? -18.913 -7.756 9.650 1.00 97.38 193 ALA A O 1
ATOM 1573 N N . LEU A 1 194 ? -18.547 -7.404 11.837 1.00 97.56 194 LEU A N 1
ATOM 1574 C CA . LEU A 1 194 ? -18.532 -8.811 12.236 1.00 97.56 194 LEU A CA 1
ATOM 1575 C C . LEU A 1 194 ? -19.911 -9.492 12.174 1.00 97.56 194 LEU A C 1
ATOM 1577 O O . LEU A 1 194 ? -19.980 -10.719 12.111 1.00 97.56 194 LEU A O 1
ATOM 1581 N N . LEU A 1 195 ? -21.011 -8.731 12.109 1.00 96.75 195 LEU A N 1
ATOM 1582 C CA . LEU A 1 195 ? -22.352 -9.286 11.863 1.00 96.75 195 LEU A CA 1
ATOM 1583 C C . LEU A 1 195 ? -22.470 -9.959 10.488 1.00 96.75 195 LEU A C 1
ATOM 1585 O O . LEU A 1 195 ? -23.212 -10.929 10.341 1.00 96.75 195 LEU A O 1
ATOM 1589 N N . SER A 1 196 ? -21.765 -9.436 9.479 1.00 95.19 196 SER A N 1
ATOM 1590 C CA . SER A 1 196 ? -21.844 -9.921 8.088 1.00 95.19 196 SER A CA 1
ATOM 1591 C C . SER A 1 196 ? -20.544 -10.563 7.593 1.00 95.19 196 SER A C 1
ATOM 1593 O O . SER A 1 196 ? -20.555 -11.292 6.602 1.00 95.19 196 SER A O 1
ATOM 1595 N N . HIS A 1 197 ? -19.424 -10.344 8.289 1.00 96.56 197 HIS A N 1
ATOM 1596 C CA . HIS A 1 197 ? -18.103 -10.831 7.897 1.00 96.56 197 HIS A CA 1
ATOM 1597 C C . HIS A 1 197 ? -17.406 -11.533 9.065 1.00 96.56 197 HIS A C 1
ATOM 1599 O O . HIS A 1 197 ? -17.595 -11.203 10.224 1.00 96.56 197 HIS A O 1
ATOM 1605 N N . LYS A 1 198 ? -16.537 -12.506 8.776 1.00 94.75 198 LYS A N 1
ATOM 1606 C CA . LYS A 1 198 ? -15.838 -13.269 9.832 1.00 94.75 198 LYS A CA 1
ATOM 1607 C C . LYS A 1 198 ? -14.733 -12.483 10.541 1.00 94.75 198 LYS A C 1
ATOM 1609 O O . LYS A 1 198 ? -14.241 -12.929 11.572 1.00 94.75 198 LYS A O 1
ATOM 1614 N N . LYS A 1 199 ? -14.248 -11.418 9.907 1.00 96.81 199 LYS A N 1
ATOM 1615 C CA . LYS A 1 199 ? -13.095 -10.637 10.346 1.00 96.81 199 LYS A CA 1
ATOM 1616 C C . LYS A 1 199 ? -13.046 -9.292 9.629 1.00 96.81 199 LYS A C 1
ATOM 1618 O O . LYS A 1 199 ? -13.477 -9.197 8.478 1.00 96.81 199 LYS A O 1
ATOM 1623 N N . CYS A 1 200 ? -12.444 -8.304 10.272 1.00 97.06 200 CYS A N 1
ATOM 1624 C CA . CYS A 1 200 ? -12.178 -6.978 9.714 1.00 97.06 200 CYS A CA 1
ATOM 1625 C C . CYS A 1 200 ? -10.727 -6.550 9.985 1.00 97.06 200 CYS A C 1
ATOM 1627 O O . CYS A 1 200 ? -9.992 -7.245 10.681 1.00 97.06 200 CYS A O 1
ATOM 1629 N N . ILE A 1 201 ? -10.287 -5.431 9.426 1.00 96.19 201 ILE A N 1
ATOM 1630 C CA . ILE A 1 201 ? -8.959 -4.844 9.638 1.00 96.19 201 ILE A CA 1
ATOM 1631 C C . ILE A 1 201 ? -9.113 -3.344 9.901 1.00 96.19 201 ILE A C 1
ATOM 1633 O O . ILE A 1 201 ? -10.002 -2.707 9.334 1.00 96.19 201 ILE A O 1
ATOM 1637 N N . LEU A 1 202 ? -8.263 -2.798 10.774 1.00 96.00 202 LEU A N 1
ATOM 1638 C CA . LEU A 1 202 ? -8.144 -1.352 10.967 1.00 96.00 202 LEU A CA 1
ATOM 1639 C C . LEU A 1 202 ? -7.030 -0.818 10.076 1.00 96.00 202 LEU A C 1
ATOM 1641 O O . LEU A 1 202 ? -5.920 -1.356 10.080 1.00 96.00 202 LEU A O 1
ATOM 1645 N N . ILE A 1 203 ? -7.318 0.250 9.345 1.00 93.12 203 ILE A N 1
ATOM 1646 C CA . ILE A 1 203 ? -6.363 0.913 8.460 1.00 93.12 203 ILE A CA 1
ATOM 1647 C C . ILE A 1 203 ? -6.332 2.391 8.826 1.00 93.12 203 ILE A C 1
ATOM 1649 O O . ILE A 1 203 ? -7.378 3.009 9.008 1.00 93.12 203 ILE A O 1
ATOM 1653 N N . LEU A 1 204 ? -5.132 2.960 8.935 1.00 91.69 204 LEU A N 1
ATOM 1654 C CA . LEU A 1 204 ? -4.963 4.409 8.958 1.00 91.69 204 LEU A CA 1
ATOM 1655 C C . LEU A 1 204 ? -5.278 4.922 7.548 1.00 91.69 204 LEU A C 1
ATOM 1657 O O . LEU A 1 204 ? -4.444 4.794 6.663 1.00 91.69 204 LEU A O 1
ATOM 1661 N N . ASP A 1 205 ? -6.494 5.419 7.342 1.00 84.56 205 ASP A N 1
ATOM 1662 C CA . ASP A 1 205 ? -7.053 5.815 6.040 1.00 84.56 205 ASP A CA 1
ATOM 1663 C C . ASP A 1 205 ? -6.699 7.273 5.684 1.00 84.56 205 ASP A C 1
ATOM 1665 O O . ASP A 1 205 ? -6.585 7.677 4.535 1.00 84.56 205 ASP A O 1
ATOM 1669 N N . ALA A 1 206 ? -6.455 8.117 6.680 1.00 84.38 206 ALA A N 1
ATOM 1670 C CA . ALA A 1 206 ? -5.979 9.464 6.401 1.00 84.38 206 ALA A CA 1
ATOM 1671 C C . ALA A 1 206 ? -5.119 9.991 7.532 1.00 84.38 206 ALA A C 1
ATOM 1673 O O . ALA A 1 206 ? -5.345 9.696 8.707 1.00 84.38 206 ALA A O 1
ATOM 1674 N N . ARG A 1 207 ? -4.150 10.829 7.172 1.00 83.12 207 ARG A N 1
ATOM 1675 C CA . ARG A 1 207 ? -3.371 11.615 8.122 1.00 83.12 207 ARG A CA 1
ATOM 1676 C C . ARG A 1 207 ? -3.313 13.060 7.655 1.00 83.12 207 ARG A C 1
ATOM 1678 O O . ARG A 1 207 ? -2.537 13.420 6.778 1.00 83.12 207 ARG A O 1
ATOM 1685 N N . TYR A 1 208 ? -4.132 13.884 8.283 1.00 80.69 208 TYR A N 1
ATOM 1686 C CA . TYR A 1 208 ? -4.106 15.332 8.170 1.00 80.69 208 TYR A CA 1
ATOM 1687 C C . TYR A 1 208 ? -3.189 15.932 9.241 1.00 80.69 208 TYR A C 1
ATOM 1689 O O . TYR A 1 208 ? -2.753 15.256 10.174 1.00 80.69 208 TYR A O 1
ATOM 1697 N N . GLN A 1 209 ? -2.909 17.231 9.126 1.00 81.00 209 GLN A N 1
ATOM 1698 C CA . GLN A 1 209 ? -2.007 17.941 10.039 1.00 81.00 209 GLN A CA 1
ATOM 1699 C C . GLN A 1 209 ? -2.406 17.787 11.520 1.00 81.00 209 GLN A C 1
ATOM 1701 O O . GLN A 1 209 ? -1.534 17.604 12.370 1.00 81.00 209 GLN A O 1
ATOM 1706 N N . CYS A 1 210 ? -3.710 17.801 11.815 1.00 85.50 210 CYS A N 1
ATOM 1707 C CA . CYS A 1 210 ? -4.243 17.719 13.179 1.00 85.50 210 CYS A CA 1
ATOM 1708 C C . CYS A 1 210 ? -5.124 16.486 13.425 1.00 85.50 210 CYS A C 1
ATOM 1710 O O . CYS A 1 210 ? -5.581 16.289 14.542 1.00 85.50 210 CYS A O 1
ATOM 1712 N N . THR A 1 211 ? -5.364 15.643 12.420 1.00 88.81 211 THR A N 1
ATOM 1713 C CA . THR A 1 211 ? -6.365 14.571 12.513 1.00 88.81 211 THR A CA 1
ATOM 1714 C C . THR A 1 211 ? -5.878 13.322 11.803 1.00 88.81 211 THR A C 1
ATOM 1716 O O . THR A 1 211 ? -5.297 13.405 10.725 1.00 88.81 211 THR A O 1
ATOM 1719 N N . VAL A 1 212 ? -6.130 12.160 12.388 1.00 91.00 212 VAL A N 1
ATOM 1720 C CA . VAL A 1 212 ? -5.965 10.858 11.742 1.00 91.00 212 VAL A CA 1
ATOM 1721 C C . VAL A 1 212 ? -7.321 10.193 11.587 1.00 91.00 212 VAL A C 1
ATOM 1723 O O . VAL A 1 212 ? -8.183 10.344 12.445 1.00 91.00 212 VAL A O 1
ATOM 1726 N N . SER A 1 213 ? -7.509 9.448 10.508 1.00 93.19 213 SER A N 1
ATOM 1727 C CA . SER A 1 213 ? -8.722 8.675 10.268 1.00 93.19 213 SER A CA 1
ATOM 1728 C C . SER A 1 213 ? -8.399 7.191 10.303 1.00 93.19 213 SER A C 1
ATOM 1730 O O . SER A 1 213 ? -7.506 6.741 9.588 1.00 93.19 213 SER A O 1
ATOM 1732 N N . ILE A 1 214 ? -9.095 6.436 11.150 1.00 95.69 214 ILE A N 1
ATOM 1733 C CA . ILE A 1 214 ? -8.956 4.983 11.246 1.00 95.69 214 ILE A CA 1
ATOM 1734 C C . ILE A 1 214 ? -10.210 4.357 10.652 1.00 95.69 214 ILE A C 1
ATOM 1736 O O . ILE A 1 214 ? -11.296 4.469 11.221 1.00 95.69 214 ILE A O 1
ATOM 1740 N N . GLY A 1 215 ? -10.058 3.711 9.502 1.00 95.25 215 GLY A N 1
ATOM 1741 C CA . GLY A 1 215 ? -11.133 3.006 8.822 1.00 95.25 215 GLY A CA 1
ATOM 1742 C C . GLY A 1 215 ? -11.211 1.538 9.234 1.00 95.25 215 GLY A C 1
ATOM 1743 O O . GLY A 1 215 ? -10.194 0.879 9.462 1.00 95.25 215 GLY A O 1
ATOM 1744 N N . VAL A 1 216 ? -12.435 1.023 9.298 1.00 96.62 216 VAL A N 1
ATOM 1745 C CA . VAL A 1 216 ? -12.755 -0.397 9.443 1.00 96.62 216 VAL A CA 1
ATOM 1746 C C . VAL A 1 216 ? -13.065 -0.957 8.062 1.00 96.62 216 VAL A C 1
ATOM 1748 O O . VAL A 1 216 ? -13.979 -0.490 7.377 1.00 96.62 216 VAL A O 1
ATOM 1751 N N . TYR A 1 217 ? -12.319 -1.985 7.668 1.00 95.31 217 TYR A N 1
ATOM 1752 C CA . TYR A 1 217 ? -12.482 -2.651 6.381 1.00 95.31 217 TYR A CA 1
ATOM 1753 C C . TYR A 1 217 ? -12.723 -4.139 6.570 1.00 95.31 217 TYR A C 1
ATOM 1755 O O . TYR A 1 217 ? -12.189 -4.767 7.485 1.00 95.31 217 TYR A O 1
ATOM 1763 N N . VAL A 1 218 ? -13.491 -4.730 5.668 1.00 95.62 218 VAL A N 1
ATOM 1764 C CA . VAL A 1 218 ? -13.711 -6.177 5.598 1.00 95.62 218 VAL A CA 1
ATOM 1765 C C . VAL A 1 218 ? -13.159 -6.719 4.296 1.00 95.62 218 VAL A C 1
ATOM 1767 O O . VAL A 1 218 ? -12.984 -5.986 3.328 1.00 95.62 218 VAL A O 1
ATOM 1770 N N . LYS A 1 219 ? -12.872 -8.019 4.270 1.00 92.94 219 LYS A N 1
ATOM 1771 C CA . LYS A 1 219 ? -12.502 -8.685 3.025 1.00 92.94 219 LYS A CA 1
ATOM 1772 C C . LYS A 1 219 ? -13.738 -8.823 2.130 1.00 92.94 219 LYS A C 1
ATOM 1774 O O . LYS A 1 219 ? -14.773 -9.270 2.633 1.00 92.94 219 LYS A O 1
ATOM 1779 N N . LYS A 1 220 ? -13.593 -8.473 0.850 1.00 90.00 220 LYS A N 1
ATOM 1780 C CA . LYS A 1 220 ? -14.587 -8.761 -0.195 1.00 90.00 220 LYS A CA 1
ATOM 1781 C C . LYS A 1 220 ? -14.683 -10.252 -0.514 1.00 90.00 220 LYS A C 1
ATOM 1783 O O . LYS A 1 220 ? -13.666 -10.971 -0.348 1.00 90.00 220 LYS A O 1
#

Sequence (220 aa):
MWSLPDINRLNEEAVKNATKLNKAVKTGYLDGIRIKCDWCDKPAEYTYPWYDVFSDVPKGIIGLCEEHDQYFGNPSEGFFTCDDCGKTFITNYTWENYYTFTDDGDQLCLNCYFDREISRKDNWITSAEDVTWKRVKASRHLIPVGGKHWNEHLEFIGNVEFDNLSGEKVTGFSSTSTKEDGLDDLRDLVEKALLSHKKCILILDARYQCTVSIGVYVKK

pLDDT: mean 86.79, std 12.55, range [33.91, 98.31]

Secondary structure (DSSP, 8-state):
-PPPP-HHHHHHHHHHHHHHHHHHHHHTEETTEEPBPSSSSSBPSEEEEEE-TT-SS--EEEEE-HHHHHTTSSSSTTEEE-TTT--EEEPPSSSS-SEEE-TTS-EEEHHHHHHHHHH-GGGEE-SGGG--HHHHHT-B----SSTTHHHHHEEEEEEEEEETTT-PBP-TTT----HHHHHHHHHHHHHHHHHHSS-EEEEEEEE-SSEEEEEEEEE-